Protein AF-A0A7S4JLZ1-F1 (afdb_monomer_lite)

Sequence (230 aa):
RKMTRAIVLIRNPADAIPSFYNFIYEAHHNLEGHSVHAPERAWLKWRDRDGATDTFLQKGGFKRILANWVEFVKYWAENYPREGTDRLTLAFEDIVDDDEGASTAADLAEFLKKAKGVNMVPDGTIDCTWHRIVKGKNSKDSLRKGKRERFYTREQLDMMLEALDNLMKDYEGEKTLVHILERYRGEIAKRAAEDEVKNVDNTEVDDNANVSNRQFGITDKISQWVASIF

Organism: NCBI:txid265563

InterPro domains:
  IPR027417 P-loop containing nucleoside triphosphate hydrolase [G3DSA:3.40.50.300] (2-185)
  IPR027417 P-loop containing nucleoside triphosphate hydrolase [SSF52540] (5-171)

Radius of gyration: 22.15 Å; chains: 1; bounding box: 61×39×60 Å

Structure (mmCIF, N/CA/C/O backbone):
data_AF-A0A7S4JLZ1-F1
#
_entry.id   AF-A0A7S4JLZ1-F1
#
loop_
_atom_site.group_PDB
_atom_site.id
_atom_site.type_symbol
_atom_site.label_atom_id
_atom_site.label_alt_id
_atom_site.label_comp_id
_atom_site.label_asym_id
_atom_site.label_entity_id
_atom_site.label_seq_id
_atom_site.pdbx_PDB_ins_code
_atom_site.Cartn_x
_atom_site.Cartn_y
_atom_site.Cartn_z
_atom_site.occupancy
_atom_site.B_iso_or_equiv
_atom_site.auth_seq_id
_atom_site.auth_comp_id
_atom_site.auth_asym_id
_atom_site.auth_atom_id
_atom_site.pdbx_PDB_model_num
ATOM 1 N N . ARG A 1 1 ? -23.077 14.356 5.136 1.00 60.97 1 ARG A N 1
ATOM 2 C CA . ARG A 1 1 ? -22.886 13.716 6.464 1.00 60.97 1 ARG A CA 1
ATOM 3 C C . ARG A 1 1 ? -21.402 13.390 6.584 1.00 60.97 1 ARG A C 1
ATOM 5 O O . ARG A 1 1 ? -20.924 12.658 5.731 1.00 60.97 1 ARG A O 1
ATOM 12 N N . LYS A 1 2 ? -20.660 13.992 7.524 1.00 69.50 2 LYS A N 1
ATOM 13 C CA . LYS A 1 2 ? -19.225 13.697 7.703 1.00 69.50 2 LYS A CA 1
ATOM 14 C C . LYS A 1 2 ? -19.094 12.268 8.250 1.00 69.50 2 LYS A C 1
ATOM 16 O O . LYS A 1 2 ? -19.877 11.900 9.128 1.00 69.50 2 LYS A O 1
ATOM 21 N N . MET A 1 3 ? -18.202 11.451 7.690 1.00 81.00 3 MET A N 1
ATOM 22 C CA . MET A 1 3 ? -17.957 10.103 8.214 1.00 81.00 3 MET A CA 1
ATOM 23 C C . MET A 1 3 ? -17.317 10.237 9.598 1.00 81.00 3 MET A C 1
ATOM 25 O O . MET A 1 3 ? -16.374 11.001 9.768 1.00 81.00 3 MET A O 1
ATOM 29 N N . THR A 1 4 ? -17.864 9.546 10.596 1.00 87.31 4 THR A N 1
ATOM 30 C CA . THR A 1 4 ? -17.362 9.599 11.981 1.00 87.31 4 THR A CA 1
ATOM 31 C C . THR A 1 4 ? -16.336 8.511 12.270 1.00 87.31 4 THR A C 1
ATOM 33 O O . THR A 1 4 ? -15.646 8.571 13.284 1.00 87.31 4 THR A O 1
ATOM 36 N N . ARG A 1 5 ? -16.273 7.498 11.399 1.00 91.25 5 ARG A N 1
ATOM 37 C CA . ARG A 1 5 ? -15.432 6.316 11.544 1.00 91.25 5 ARG A CA 1
ATOM 38 C C . ARG A 1 5 ? -14.908 5.894 10.181 1.00 91.25 5 ARG A C 1
ATOM 40 O O . ARG A 1 5 ? -15.671 5.925 9.214 1.00 91.25 5 ARG A O 1
ATOM 47 N N . ALA A 1 6 ? -13.647 5.493 10.117 1.00 93.81 6 ALA A N 1
ATOM 48 C CA . ALA A 1 6 ? -13.019 5.031 8.887 1.00 93.81 6 ALA A CA 1
ATOM 49 C C . ALA A 1 6 ? -12.005 3.923 9.179 1.00 93.81 6 ALA A C 1
ATOM 51 O O . ALA A 1 6 ? -11.332 3.946 10.207 1.00 93.81 6 ALA A O 1
ATOM 52 N N . ILE A 1 7 ? -11.892 2.976 8.251 1.00 96.00 7 ILE A N 1
ATOM 53 C CA . ILE A 1 7 ? -10.782 2.025 8.198 1.00 96.00 7 ILE A CA 1
ATOM 54 C C . ILE A 1 7 ? -9.958 2.413 6.981 1.00 96.00 7 ILE A C 1
ATOM 56 O O . ILE A 1 7 ? -10.497 2.505 5.877 1.00 96.00 7 ILE A O 1
ATOM 60 N N . VAL A 1 8 ? -8.674 2.664 7.191 1.00 97.00 8 VAL A N 1
ATOM 61 C CA . VAL A 1 8 ? -7.734 3.052 6.146 1.00 97.00 8 VAL A CA 1
ATOM 62 C C . VAL A 1 8 ? -6.699 1.953 6.031 1.00 97.00 8 VAL A C 1
ATOM 64 O O . VAL A 1 8 ? -5.886 1.753 6.929 1.00 97.00 8 VAL A O 1
ATOM 67 N N . LEU A 1 9 ? -6.758 1.228 4.921 1.00 97.69 9 LEU A N 1
ATOM 68 C CA . LEU A 1 9 ? -5.798 0.186 4.606 1.00 97.69 9 LEU A CA 1
ATOM 69 C C . LEU A 1 9 ? -4.745 0.752 3.658 1.00 97.69 9 LEU A C 1
ATOM 71 O O . LEU A 1 9 ? -5.082 1.202 2.561 1.00 97.69 9 LEU A O 1
ATOM 75 N N . ILE A 1 10 ? -3.486 0.737 4.079 1.00 98.12 10 ILE A N 1
ATOM 76 C CA . ILE A 1 10 ? -2.362 1.246 3.292 1.00 98.12 10 ILE A CA 1
ATOM 77 C C . ILE A 1 10 ? -1.499 0.060 2.904 1.00 98.12 10 ILE A C 1
ATOM 79 O O . ILE A 1 10 ? -1.167 -0.760 3.747 1.00 98.12 10 ILE A O 1
ATOM 83 N N . ARG A 1 11 ? -1.113 -0.025 1.637 1.00 98.06 11 ARG A N 1
ATOM 84 C CA . ARG A 1 11 ? -0.224 -1.069 1.119 1.00 98.06 11 ARG A CA 1
ATOM 85 C C . ARG A 1 11 ? 1.100 -0.457 0.681 1.00 98.06 11 ARG A C 1
ATOM 87 O O . ARG A 1 11 ? 1.077 0.679 0.190 1.00 98.06 11 ARG A O 1
ATOM 94 N N . ASN A 1 12 ? 2.199 -1.207 0.787 1.00 98.50 12 ASN A N 1
ATOM 95 C CA . ASN A 1 12 ? 3.514 -0.773 0.312 1.00 98.50 12 ASN A CA 1
ATOM 96 C C . ASN A 1 12 ? 3.417 -0.254 -1.144 1.00 98.50 12 ASN A C 1
ATOM 98 O O . ASN A 1 12 ? 2.917 -0.985 -2.011 1.00 98.50 12 ASN A O 1
ATOM 102 N N . PRO A 1 13 ? 3.860 0.984 -1.457 1.00 98.25 13 PRO A N 1
ATOM 103 C CA . PRO A 1 13 ? 3.737 1.539 -2.806 1.00 98.25 13 PRO A CA 1
ATOM 104 C C . PRO A 1 13 ? 4.469 0.698 -3.860 1.00 98.25 13 PRO A C 1
ATOM 106 O O . PRO A 1 13 ? 3.976 0.575 -4.985 1.00 98.25 13 PRO A O 1
ATOM 109 N N . ALA A 1 14 ? 5.572 0.035 -3.495 1.00 97.69 14 ALA A N 1
ATOM 110 C CA . ALA A 1 14 ? 6.311 -0.836 -4.402 1.00 97.69 14 ALA A CA 1
ATOM 111 C C . ALA A 1 14 ? 5.481 -2.037 -4.883 1.00 97.69 14 ALA A C 1
ATOM 113 O O . ALA A 1 14 ? 5.694 -2.505 -6.004 1.00 97.69 14 ALA A O 1
ATOM 114 N N . ASP A 1 15 ? 4.488 -2.477 -4.104 1.00 96.50 15 ASP A N 1
ATOM 115 C CA . ASP A 1 15 ? 3.608 -3.605 -4.435 1.00 96.50 15 ASP A CA 1
ATOM 116 C C . ASP A 1 15 ? 2.203 -3.155 -4.874 1.00 96.50 15 ASP A C 1
ATOM 118 O O . ASP A 1 15 ? 1.554 -3.797 -5.711 1.00 96.50 15 ASP A O 1
ATOM 122 N N . ALA A 1 16 ? 1.725 -2.019 -4.361 1.00 96.69 16 ALA A N 1
ATOM 123 C CA . ALA A 1 16 ? 0.430 -1.445 -4.708 1.00 96.69 16 ALA A CA 1
ATOM 124 C C . ALA A 1 16 ? 0.383 -0.957 -6.165 1.00 96.69 16 ALA A C 1
ATOM 126 O O . ALA A 1 16 ? -0.560 -1.282 -6.891 1.00 96.69 16 ALA A O 1
ATOM 127 N N . ILE A 1 17 ? 1.410 -0.230 -6.617 1.00 95.75 17 ILE A N 1
ATOM 128 C CA . ILE A 1 17 ? 1.489 0.336 -7.974 1.00 95.75 17 ILE A CA 1
ATOM 129 C C . ILE A 1 17 ? 1.406 -0.755 -9.061 1.00 95.75 17 ILE A C 1
ATOM 131 O O . ILE A 1 17 ? 0.565 -0.642 -9.959 1.00 95.75 17 ILE A O 1
ATOM 135 N N . PRO A 1 18 ? 2.192 -1.847 -9.016 1.00 95.19 18 PRO A N 1
ATOM 136 C CA . PRO A 1 18 ? 2.113 -2.895 -10.022 1.00 95.19 18 PRO A CA 1
ATOM 137 C C . PRO A 1 18 ? 0.821 -3.696 -9.918 1.00 95.19 18 PRO A C 1
ATOM 139 O O . PRO A 1 18 ? 0.311 -4.160 -10.939 1.00 95.19 18 PRO A O 1
ATOM 142 N N . SER A 1 19 ? 0.263 -3.860 -8.714 1.00 93.44 19 SER A N 1
ATOM 143 C CA . SER A 1 19 ? -1.051 -4.485 -8.551 1.00 93.44 19 SER A CA 1
ATOM 144 C C . SER A 1 19 ? -2.145 -3.665 -9.239 1.00 93.44 19 SER A C 1
ATOM 146 O O . SER A 1 19 ? -2.969 -4.232 -9.963 1.00 93.44 19 SER A O 1
ATOM 148 N N . PHE A 1 20 ? -2.105 -2.338 -9.085 1.00 93.50 20 PHE A N 1
ATOM 149 C CA . PHE A 1 20 ? -2.996 -1.408 -9.772 1.00 93.50 20 PHE A CA 1
ATOM 150 C C . PHE A 1 20 ? -2.814 -1.461 -11.292 1.00 93.50 20 PHE A C 1
ATOM 152 O O . PHE A 1 20 ? -3.796 -1.537 -12.030 1.00 93.50 20 PHE A O 1
ATOM 159 N N . TYR A 1 21 ? -1.570 -1.516 -11.775 1.00 93.50 21 TYR A N 1
ATOM 160 C CA . TYR A 1 21 ? -1.319 -1.682 -13.204 1.00 93.50 21 TYR A CA 1
ATOM 161 C C . TYR A 1 21 ? -1.873 -3.004 -13.748 1.00 93.50 21 TYR A C 1
ATOM 163 O O . TYR A 1 21 ? -2.502 -3.008 -14.804 1.00 93.50 21 TYR A O 1
ATOM 171 N N . ASN A 1 22 ? -1.694 -4.118 -13.030 1.00 93.62 22 ASN A N 1
ATOM 172 C CA . ASN A 1 22 ? -2.268 -5.402 -13.438 1.00 93.62 22 ASN A CA 1
ATOM 173 C C . ASN A 1 22 ? -3.801 -5.319 -13.531 1.00 93.62 22 ASN A C 1
ATOM 175 O O . ASN A 1 22 ? -4.362 -5.815 -14.499 1.00 93.62 22 ASN A O 1
ATOM 179 N N . PHE A 1 23 ? -4.466 -4.641 -12.588 1.00 91.88 23 PHE A N 1
ATOM 180 C CA . PHE A 1 23 ? -5.915 -4.415 -12.646 1.00 91.88 23 PHE A CA 1
ATOM 181 C C . PHE A 1 23 ? -6.333 -3.627 -13.900 1.00 91.88 23 PHE A C 1
ATOM 183 O O . PHE A 1 23 ? -7.245 -4.041 -14.615 1.00 91.88 23 PHE A O 1
ATOM 190 N N . ILE A 1 24 ? -5.638 -2.527 -14.217 1.00 91.81 24 ILE A N 1
ATOM 191 C CA . ILE A 1 24 ? -5.902 -1.754 -15.444 1.00 91.81 24 ILE A CA 1
ATOM 192 C C . ILE A 1 24 ? -5.676 -2.617 -16.687 1.00 91.81 24 ILE A C 1
ATOM 194 O O . ILE A 1 24 ? -6.460 -2.567 -17.635 1.00 91.81 24 ILE A O 1
ATOM 198 N N . TYR A 1 25 ? -4.594 -3.394 -16.696 1.00 91.81 25 TYR A N 1
ATOM 199 C CA . TYR A 1 25 ? -4.253 -4.269 -17.806 1.00 91.81 25 TYR A CA 1
ATOM 200 C C . TYR A 1 25 ? -5.344 -5.320 -18.042 1.00 91.81 25 TYR A C 1
ATOM 202 O O . TYR A 1 25 ? -5.770 -5.491 -19.182 1.00 91.81 25 TYR A O 1
ATOM 210 N N . GLU A 1 26 ? -5.822 -5.977 -16.981 1.00 92.25 26 GLU A N 1
ATOM 211 C CA . GLU A 1 26 ? -6.912 -6.957 -17.032 1.00 92.25 26 GLU A CA 1
ATOM 212 C C . GLU A 1 26 ? -8.189 -6.325 -17.605 1.00 92.25 26 GLU A C 1
ATOM 214 O O . GLU A 1 26 ? -8.732 -6.827 -18.590 1.00 92.25 26 GLU A O 1
ATOM 219 N N . ALA A 1 27 ? -8.601 -5.169 -17.073 1.00 90.75 27 ALA A N 1
ATOM 220 C CA . ALA A 1 27 ? -9.785 -4.449 -17.536 1.00 90.75 27 ALA A CA 1
ATOM 221 C C . ALA A 1 27 ? -9.698 -4.060 -19.022 1.00 90.75 27 ALA A C 1
ATOM 223 O O . ALA A 1 27 ? -10.658 -4.229 -19.768 1.00 90.75 27 ALA A O 1
ATOM 224 N N . HIS A 1 28 ? -8.538 -3.584 -19.479 1.00 89.62 28 HIS A N 1
ATOM 225 C CA . HIS A 1 28 ? -8.343 -3.168 -20.870 1.00 89.62 28 HIS A CA 1
ATOM 226 C C . HIS A 1 28 ? -8.401 -4.328 -21.871 1.00 89.62 28 HIS A C 1
ATOM 228 O O . HIS A 1 28 ? -8.785 -4.142 -23.023 1.00 89.62 28 HIS A O 1
ATOM 234 N N . HIS A 1 29 ? -7.988 -5.521 -21.449 1.00 92.81 29 HIS A N 1
ATOM 235 C CA . HIS A 1 29 ? -7.938 -6.700 -22.311 1.00 92.81 29 HIS A CA 1
ATOM 236 C C . HIS A 1 29 ? -9.149 -7.622 -22.109 1.00 92.81 29 HIS A C 1
ATOM 238 O O . HIS A 1 29 ? -9.133 -8.744 -22.609 1.00 92.81 29 HIS A O 1
ATOM 244 N N . ASN A 1 30 ? -10.191 -7.159 -21.401 1.00 94.81 30 ASN A N 1
ATOM 245 C CA . ASN A 1 30 ? -11.378 -7.944 -21.045 1.00 94.81 30 ASN A CA 1
ATOM 246 C C . ASN A 1 30 ? -11.022 -9.286 -20.379 1.00 94.81 30 ASN A C 1
ATOM 248 O O . ASN A 1 30 ? -11.629 -10.318 -20.665 1.00 94.81 30 ASN A O 1
ATOM 252 N N . LEU A 1 31 ? -10.001 -9.279 -19.519 1.00 91.88 31 LEU A N 1
ATOM 253 C CA . LEU A 1 31 ? -9.591 -10.447 -18.747 1.00 91.88 31 LEU A CA 1
ATOM 254 C C . LEU A 1 31 ? -10.366 -10.502 -17.431 1.00 91.88 31 LEU A C 1
ATOM 256 O O . LEU A 1 31 ? -10.771 -9.477 -16.881 1.00 91.88 31 LEU A O 1
ATOM 260 N N . GLU A 1 32 ? -10.538 -11.711 -16.903 1.00 91.56 32 GLU A N 1
ATOM 261 C CA . GLU A 1 32 ? -11.106 -11.905 -15.571 1.00 91.56 32 GLU A CA 1
ATOM 262 C C . GLU A 1 32 ? -10.238 -11.192 -14.517 1.00 91.56 32 GLU A C 1
ATOM 264 O O . GLU A 1 32 ? -9.005 -11.174 -14.606 1.00 91.56 32 GLU A O 1
ATOM 269 N N . GLY A 1 33 ? -10.874 -10.580 -13.518 1.00 86.75 33 GLY A N 1
ATOM 270 C CA . GLY A 1 33 ? -10.154 -9.888 -12.452 1.00 86.75 33 GLY A CA 1
ATOM 271 C C . GLY A 1 33 ? -9.243 -10.847 -11.685 1.00 86.75 33 GLY A C 1
ATOM 272 O O . GLY A 1 33 ? -9.654 -11.950 -11.333 1.00 86.75 33 GLY A O 1
ATOM 273 N N . HIS A 1 34 ? -8.008 -10.421 -11.410 1.00 86.62 34 HIS A N 1
ATOM 274 C CA . HIS A 1 34 ? -6.999 -11.236 -10.724 1.00 86.62 34 HIS A CA 1
ATOM 275 C C . HIS A 1 34 ? -6.595 -12.527 -11.463 1.00 86.62 34 HIS A C 1
ATOM 277 O O . HIS A 1 34 ? -6.123 -13.472 -10.829 1.00 86.62 34 HIS A O 1
ATOM 283 N N . SER A 1 35 ? -6.726 -12.571 -12.791 1.00 87.69 35 SER A N 1
ATOM 284 C CA . SER A 1 35 ? -6.412 -13.752 -13.606 1.00 87.69 35 SER A CA 1
ATOM 285 C C . SER A 1 35 ? -5.034 -13.731 -14.263 1.00 87.69 35 SER A C 1
ATOM 287 O O . SER A 1 35 ? -4.451 -14.797 -14.495 1.00 87.69 35 SER A O 1
ATOM 289 N N . VAL A 1 36 ? -4.464 -12.552 -14.547 1.00 90.31 36 VAL A N 1
ATOM 290 C CA . VAL A 1 36 ? -3.209 -12.429 -15.305 1.00 90.31 36 VAL A CA 1
ATOM 291 C C . VAL A 1 36 ? -2.351 -11.272 -14.795 1.00 90.31 36 VAL A C 1
ATOM 293 O O . VAL A 1 36 ? -2.795 -10.139 -14.631 1.00 90.31 36 VAL A O 1
ATOM 296 N N . HIS A 1 37 ? -1.063 -11.543 -14.599 1.00 92.44 37 HIS A N 1
ATOM 297 C CA . HIS A 1 37 ? -0.062 -10.497 -14.464 1.00 92.44 37 HIS A CA 1
ATOM 298 C C . HIS A 1 37 ? 0.239 -9.912 -15.842 1.00 92.44 37 HIS A C 1
ATOM 300 O O . HIS A 1 37 ? 0.562 -10.648 -16.775 1.00 92.44 37 HIS A O 1
ATOM 306 N N . ALA A 1 38 ? 0.195 -8.585 -15.960 1.00 92.31 38 ALA A N 1
ATOM 307 C CA . ALA A 1 38 ? 0.561 -7.907 -17.194 1.00 92.31 38 ALA A CA 1
ATOM 308 C C . ALA A 1 38 ? 1.961 -8.359 -17.665 1.00 92.31 38 ALA A C 1
ATOM 310 O O . ALA A 1 38 ? 2.855 -8.537 -16.828 1.00 92.31 38 ALA A O 1
ATOM 311 N N . PRO A 1 39 ? 2.194 -8.545 -18.974 1.00 94.75 39 PRO A N 1
ATOM 312 C CA . PRO A 1 39 ? 3.519 -8.871 -19.478 1.00 94.75 39 PRO A CA 1
ATOM 313 C C . PRO A 1 39 ? 4.549 -7.817 -19.064 1.00 94.75 39 PRO A C 1
ATOM 315 O O . PRO A 1 39 ? 4.259 -6.620 -19.067 1.00 94.75 39 PRO A O 1
ATOM 318 N N . GLU A 1 40 ? 5.774 -8.250 -18.779 1.00 93.88 40 GLU A N 1
ATOM 319 C CA . GLU A 1 40 ? 6.874 -7.378 -18.343 1.00 93.88 40 GLU A CA 1
ATOM 320 C C . GLU A 1 40 ? 7.104 -6.199 -19.298 1.00 93.88 40 GLU A C 1
ATOM 322 O O . GLU A 1 40 ? 7.160 -5.049 -18.875 1.00 93.88 40 GLU A O 1
ATOM 327 N N . ARG A 1 41 ? 7.100 -6.449 -20.612 1.00 92.94 41 ARG A N 1
ATOM 328 C CA . ARG A 1 41 ? 7.210 -5.390 -21.626 1.00 92.94 41 ARG A CA 1
ATOM 329 C C . ARG A 1 41 ? 6.098 -4.339 -21.523 1.00 92.94 41 ARG A C 1
ATOM 331 O O . ARG A 1 41 ? 6.344 -3.162 -21.779 1.00 92.94 41 ARG A O 1
ATOM 338 N N . ALA A 1 42 ? 4.875 -4.754 -21.193 1.00 93.06 42 ALA A N 1
ATOM 339 C CA . ALA A 1 42 ? 3.750 -3.839 -21.026 1.00 93.06 42 ALA A CA 1
ATOM 340 C C . ALA A 1 42 ? 3.926 -2.996 -19.754 1.00 93.06 42 ALA A C 1
ATOM 342 O O . ALA A 1 42 ? 3.749 -1.779 -19.810 1.00 93.06 42 ALA A O 1
ATOM 343 N N . TRP A 1 43 ? 4.364 -3.633 -18.661 1.00 93.69 43 TRP A N 1
ATOM 344 C CA . TRP A 1 43 ? 4.735 -2.965 -17.413 1.00 93.69 43 TRP A CA 1
ATOM 345 C C . TRP A 1 43 ? 5.807 -1.900 -17.631 1.00 93.69 43 TRP A C 1
ATOM 347 O O . TRP A 1 43 ? 5.541 -0.741 -17.338 1.00 93.69 43 TRP A O 1
ATOM 357 N N . LEU A 1 44 ? 6.958 -2.250 -18.213 1.00 93.00 44 LEU A N 1
ATOM 358 C CA . LEU A 1 44 ? 8.057 -1.305 -18.458 1.00 93.00 44 LEU A CA 1
ATOM 359 C C . LEU A 1 44 ? 7.585 -0.118 -19.311 1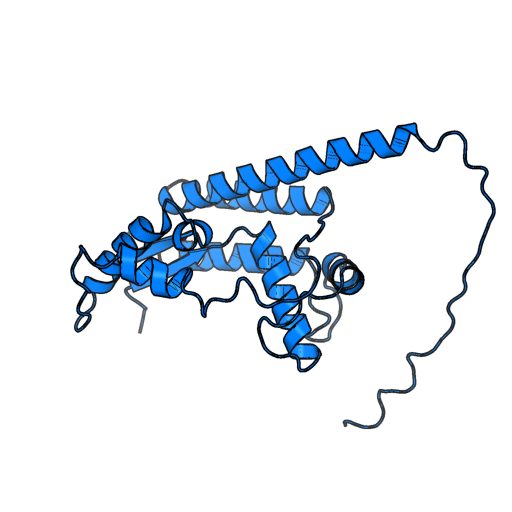.00 93.00 44 LEU A C 1
ATOM 361 O O . LEU A 1 44 ? 7.757 1.038 -18.932 1.00 93.00 44 LEU A O 1
ATOM 365 N N . LYS A 1 45 ? 6.858 -0.394 -20.407 1.00 92.00 45 LYS A N 1
ATOM 366 C CA . LYS A 1 45 ? 6.297 0.649 -21.283 1.00 92.00 45 LYS A CA 1
ATOM 367 C C . LYS A 1 45 ? 5.295 1.563 -20.575 1.00 92.00 45 LYS A C 1
ATOM 369 O O . LYS A 1 45 ? 5.069 2.670 -21.054 1.00 92.00 45 LYS A O 1
ATOM 374 N N . TRP A 1 46 ? 4.599 1.100 -19.542 1.00 91.44 46 TRP A N 1
ATOM 375 C CA . TRP A 1 46 ? 3.664 1.922 -18.774 1.00 91.44 46 TRP A CA 1
ATOM 376 C C . TRP A 1 46 ? 4.378 2.686 -17.657 1.00 91.44 46 TRP A C 1
ATOM 378 O O . TRP A 1 46 ? 4.172 3.886 -17.519 1.00 91.44 46 TRP A O 1
ATOM 388 N N . ARG A 1 47 ? 5.249 2.000 -16.914 1.00 93.31 47 ARG A N 1
ATOM 389 C CA . ARG A 1 47 ? 6.046 2.515 -15.797 1.00 93.31 47 ARG A CA 1
ATOM 390 C C . ARG A 1 47 ? 6.879 3.723 -16.222 1.00 93.31 47 ARG A C 1
ATOM 392 O O . ARG A 1 47 ? 6.817 4.750 -15.553 1.00 93.31 47 ARG A O 1
ATOM 399 N N . ASP A 1 48 ? 7.554 3.618 -17.367 1.00 92.12 48 ASP A N 1
ATOM 400 C CA . ASP A 1 48 ? 8.537 4.600 -17.851 1.00 92.12 48 ASP A CA 1
ATOM 401 C C . ASP A 1 48 ? 7.924 5.777 -18.628 1.00 92.12 48 ASP A C 1
ATOM 403 O O . ASP A 1 48 ? 8.633 6.534 -19.282 1.00 92.12 48 ASP A O 1
ATOM 407 N N . ARG A 1 49 ? 6.597 5.953 -18.598 1.00 86.88 49 ARG A N 1
ATOM 408 C CA . ARG A 1 49 ? 5.958 7.125 -19.215 1.00 86.88 49 ARG A CA 1
ATOM 409 C C . ARG A 1 49 ? 5.980 8.320 -18.275 1.00 86.88 49 ARG A C 1
ATOM 411 O O . ARG A 1 49 ? 5.519 8.223 -17.141 1.00 86.88 49 ARG A O 1
ATOM 418 N N . ASP A 1 50 ? 6.312 9.487 -18.817 1.00 71.31 50 ASP A N 1
ATOM 419 C CA . ASP A 1 50 ? 6.267 10.773 -18.106 1.00 71.31 50 ASP A CA 1
ATOM 420 C C . ASP A 1 50 ? 4.855 11.403 -18.010 1.00 71.31 50 ASP A C 1
ATOM 422 O O . ASP A 1 50 ? 4.699 12.595 -17.772 1.00 71.31 50 ASP A O 1
ATOM 426 N N . GLY A 1 51 ? 3.785 10.614 -18.172 1.00 60.25 51 GLY A N 1
ATOM 427 C CA . GLY A 1 51 ? 2.414 11.018 -17.810 1.00 60.25 51 GLY A CA 1
ATOM 428 C C . GLY A 1 51 ? 1.712 12.067 -18.695 1.00 60.25 51 GLY A C 1
ATOM 429 O O . GLY A 1 51 ? 0.547 12.362 -18.439 1.00 60.25 51 GLY A O 1
ATOM 430 N N . ALA A 1 52 ? 2.344 12.589 -19.751 1.00 55.16 52 ALA A N 1
ATOM 431 C CA . ALA A 1 52 ? 1.852 13.739 -20.530 1.00 55.16 52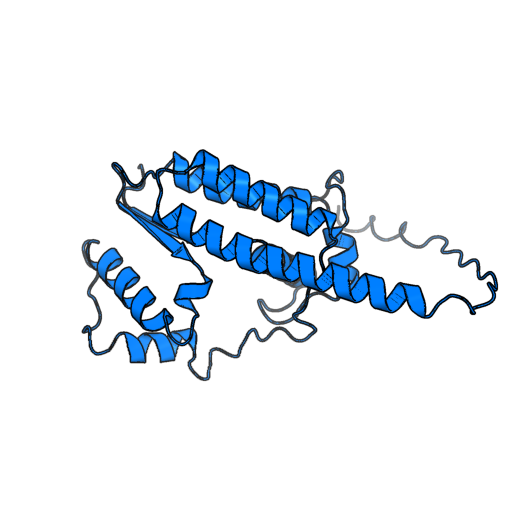 ALA A CA 1
ATOM 432 C C . ALA A 1 52 ? 0.829 13.444 -21.658 1.00 55.16 52 ALA A C 1
ATOM 434 O O . ALA A 1 52 ? 0.579 14.309 -22.492 1.00 55.16 52 ALA A O 1
ATOM 435 N N . THR A 1 53 ? 0.240 12.245 -21.743 1.00 55.56 53 THR A N 1
ATOM 436 C CA . THR A 1 53 ? -0.613 11.868 -22.900 1.00 55.56 53 THR A CA 1
ATOM 437 C C . THR A 1 53 ? -2.098 11.766 -22.554 1.00 55.56 53 THR A C 1
ATOM 439 O O . THR A 1 53 ? -2.459 11.298 -21.478 1.00 55.56 53 THR A O 1
ATOM 442 N N . ASP A 1 54 ? -2.968 12.215 -23.466 1.00 49.62 54 ASP A N 1
ATOM 443 C CA . ASP A 1 54 ? -4.317 12.703 -23.137 1.00 49.62 54 ASP A CA 1
ATOM 444 C C . ASP A 1 54 ? -5.446 11.646 -23.087 1.00 49.62 54 ASP A C 1
ATOM 446 O O . ASP A 1 54 ? -6.596 11.970 -22.798 1.00 49.62 54 ASP A O 1
ATOM 450 N N . THR A 1 55 ? -5.158 10.355 -23.276 1.00 56.00 55 THR A N 1
ATOM 451 C CA . THR A 1 55 ? -6.194 9.304 -23.161 1.00 56.00 55 THR A CA 1
ATOM 452 C C . THR A 1 55 ? -6.142 8.591 -21.808 1.00 56.00 55 THR A C 1
ATOM 454 O O . THR A 1 55 ? -5.076 8.361 -21.252 1.00 56.00 55 THR A O 1
ATOM 457 N N . PHE A 1 56 ? -7.296 8.225 -21.244 1.00 54.62 56 PHE A N 1
ATOM 458 C CA . PHE A 1 56 ? -7.454 7.708 -19.869 1.00 54.62 56 PHE A CA 1
ATOM 459 C C . PHE A 1 56 ? -6.542 6.510 -19.517 1.00 54.62 56 PHE A C 1
ATOM 461 O O . PHE A 1 56 ? -6.025 6.437 -18.405 1.00 54.62 56 PHE A O 1
ATOM 468 N N . LEU A 1 57 ? -6.261 5.627 -20.484 1.00 51.78 57 LEU A N 1
ATOM 469 C CA . LEU A 1 57 ? -5.324 4.495 -20.355 1.00 51.78 57 LEU A CA 1
ATOM 470 C C . LEU A 1 57 ? -3.852 4.876 -20.595 1.00 51.78 57 LEU A C 1
ATOM 472 O O . LEU A 1 57 ? -2.944 4.135 -20.221 1.00 51.78 57 LEU A O 1
ATOM 476 N N . GLN A 1 58 ? -3.603 6.028 -21.219 1.00 54.22 58 GLN A N 1
ATOM 477 C CA . GLN A 1 58 ? -2.273 6.586 -21.463 1.00 54.22 58 GLN A CA 1
ATOM 478 C C . GLN A 1 58 ? -1.867 7.664 -20.444 1.00 54.22 58 GLN A C 1
ATOM 480 O O . GLN A 1 58 ? -0.679 7.946 -20.323 1.00 54.22 58 GLN A O 1
ATOM 485 N N . LYS A 1 59 ? -2.798 8.175 -19.625 1.00 60.12 59 LYS A N 1
ATOM 486 C CA . LYS A 1 59 ? -2.521 9.070 -18.485 1.00 60.12 59 LYS A CA 1
ATOM 487 C C . LYS A 1 59 ? -1.809 8.359 -17.323 1.00 60.12 59 LYS A C 1
ATOM 489 O O . LYS A 1 59 ? -1.748 8.892 -16.223 1.00 60.12 59 LYS A O 1
ATOM 494 N N . GLY A 1 60 ? -1.319 7.138 -17.508 1.00 66.88 60 GLY A N 1
ATOM 495 C CA . GLY A 1 60 ? -0.633 6.366 -16.479 1.00 66.88 60 GLY A CA 1
ATOM 496 C C . GLY A 1 60 ? 0.877 6.369 -16.682 1.00 66.88 60 GLY A C 1
ATOM 497 O O . GLY A 1 60 ? 1.355 6.229 -17.804 1.00 66.88 60 GLY A O 1
ATOM 498 N N . GLY A 1 61 ? 1.589 6.514 -15.574 1.00 85.25 61 GLY A N 1
ATOM 499 C CA . GLY A 1 61 ? 3.036 6.427 -15.455 1.00 85.25 61 GLY A CA 1
ATOM 500 C C . GLY A 1 61 ? 3.381 6.300 -13.980 1.00 85.25 61 GLY A C 1
ATOM 501 O O . GLY A 1 61 ? 2.578 6.702 -13.128 1.00 85.25 61 GLY A O 1
ATOM 502 N N . PHE A 1 62 ? 4.545 5.735 -13.674 1.00 92.69 62 PHE A N 1
ATOM 503 C CA . PHE A 1 62 ? 4.968 5.496 -12.296 1.00 92.69 62 PHE A CA 1
ATOM 504 C C . PHE A 1 62 ? 4.823 6.754 -11.421 1.00 92.69 62 PHE A C 1
ATOM 506 O O . PHE A 1 62 ? 4.125 6.715 -10.409 1.00 92.69 62 PHE A O 1
ATOM 513 N N . LYS A 1 63 ? 5.375 7.886 -11.882 1.00 93.12 63 LYS A N 1
ATOM 514 C CA . LYS A 1 63 ? 5.378 9.175 -11.166 1.00 93.12 63 LYS A CA 1
ATOM 515 C C . LYS A 1 63 ? 3.974 9.624 -10.755 1.00 93.12 63 LYS A C 1
ATOM 517 O O . LYS A 1 63 ? 3.739 9.976 -9.605 1.00 93.12 63 LYS A O 1
ATOM 522 N N . ARG A 1 64 ? 3.010 9.557 -11.681 1.00 91.12 64 ARG A N 1
ATOM 523 C CA . ARG A 1 64 ? 1.623 9.960 -11.406 1.00 91.12 64 ARG A CA 1
ATOM 524 C C . ARG A 1 64 ? 0.950 9.031 -10.399 1.00 91.12 64 ARG A C 1
ATOM 526 O O . ARG A 1 64 ? 0.212 9.502 -9.542 1.00 91.12 64 ARG A O 1
ATOM 533 N N . ILE A 1 65 ? 1.156 7.718 -10.513 1.00 93.25 65 ILE A N 1
ATOM 534 C CA . ILE A 1 65 ? 0.515 6.774 -9.588 1.00 93.25 65 ILE A CA 1
ATOM 535 C C . ILE A 1 65 ? 1.145 6.857 -8.199 1.00 93.25 65 ILE A C 1
ATOM 537 O O . ILE A 1 65 ? 0.408 6.792 -7.221 1.00 93.25 65 ILE A O 1
ATOM 541 N N . LEU A 1 66 ? 2.457 7.085 -8.104 1.00 95.62 66 LEU A N 1
ATOM 542 C CA . LEU A 1 66 ? 3.103 7.389 -6.831 1.00 95.62 66 LEU A CA 1
ATOM 543 C C . LEU A 1 66 ? 2.520 8.666 -6.210 1.00 95.62 66 LEU A C 1
ATOM 545 O O . LEU A 1 66 ? 2.120 8.636 -5.052 1.00 95.62 66 LEU A O 1
ATOM 549 N N . ALA A 1 67 ? 2.373 9.747 -6.985 1.00 95.25 67 ALA A N 1
ATOM 550 C CA . ALA A 1 67 ? 1.739 10.975 -6.502 1.00 95.25 67 ALA A CA 1
ATOM 551 C C . ALA A 1 67 ? 0.303 10.727 -6.007 1.00 95.25 67 ALA A C 1
ATOM 553 O O . ALA A 1 67 ? -0.053 11.153 -4.917 1.00 95.25 67 ALA A O 1
ATOM 554 N N . ASN A 1 68 ? -0.506 9.959 -6.745 1.00 94.56 68 ASN A N 1
ATOM 555 C CA . ASN A 1 68 ? -1.856 9.594 -6.300 1.00 94.56 68 ASN A CA 1
ATOM 556 C C . ASN A 1 68 ? -1.851 8.759 -5.008 1.00 94.56 68 ASN A C 1
ATOM 558 O O . ASN A 1 68 ? -2.757 8.898 -4.190 1.00 94.56 68 ASN A O 1
ATOM 562 N N . TRP A 1 69 ? -0.869 7.870 -4.836 1.00 97.62 69 TRP A N 1
ATOM 563 C CA . TRP A 1 69 ? -0.711 7.089 -3.609 1.00 97.62 69 TRP A CA 1
ATOM 564 C C . TRP A 1 69 ? -0.370 8.001 -2.423 1.00 97.62 69 TRP A C 1
ATOM 566 O O . TRP A 1 69 ? -0.982 7.870 -1.366 1.00 97.62 69 TRP A O 1
ATOM 576 N N . VAL A 1 70 ? 0.521 8.980 -2.617 1.00 98.31 70 VAL A N 1
ATOM 577 C CA . VAL A 1 70 ? 0.843 10.001 -1.606 1.00 98.31 70 VAL A CA 1
ATOM 578 C C . VAL A 1 70 ? -0.401 10.812 -1.250 1.00 98.31 70 VAL A C 1
ATOM 580 O O . VAL A 1 70 ? -0.757 10.884 -0.078 1.00 98.31 70 VAL A O 1
ATOM 583 N N . GLU A 1 71 ? -1.110 11.350 -2.244 1.00 97.38 71 GLU A N 1
ATOM 584 C CA . GLU A 1 71 ? -2.342 12.124 -2.035 1.00 97.38 71 GLU A CA 1
ATOM 585 C C . GLU A 1 71 ? -3.423 11.315 -1.312 1.00 97.38 71 GLU A C 1
ATOM 587 O O . GLU A 1 71 ? -4.136 11.848 -0.465 1.00 97.38 71 GLU A O 1
ATOM 592 N N . PHE A 1 72 ? -3.530 10.012 -1.585 1.00 97.50 72 PHE A N 1
ATOM 593 C CA . PHE A 1 72 ? -4.422 9.126 -0.841 1.00 97.50 72 PHE A CA 1
ATOM 594 C C . PHE A 1 72 ? -4.052 9.073 0.647 1.00 97.50 72 PHE A C 1
ATOM 596 O O . PHE A 1 72 ? -4.930 9.251 1.494 1.00 97.50 72 PHE A O 1
ATOM 603 N N . VAL A 1 73 ? -2.773 8.857 0.978 1.00 97.94 73 VAL A N 1
ATOM 604 C CA . VAL A 1 73 ? -2.313 8.824 2.377 1.00 97.94 73 VAL A CA 1
ATOM 605 C C . VAL A 1 73 ? -2.572 10.173 3.053 1.00 97.94 73 VAL A C 1
ATOM 607 O O . VAL A 1 73 ? -3.165 10.201 4.136 1.00 97.94 73 VAL A O 1
ATOM 610 N N . LYS A 1 74 ? -2.221 11.281 2.386 1.00 97.88 74 LYS A N 1
ATOM 611 C CA . LYS A 1 74 ? -2.433 12.645 2.891 1.00 97.88 74 LYS A CA 1
ATOM 612 C C . LYS A 1 74 ? -3.900 12.947 3.151 1.00 97.88 74 LYS A C 1
ATOM 614 O O . LYS A 1 74 ? -4.269 13.353 4.251 1.00 97.88 74 LYS A O 1
ATOM 619 N N . TYR A 1 75 ? -4.763 12.650 2.179 1.00 96.00 75 TYR A N 1
ATOM 620 C CA . TYR A 1 75 ? -6.200 12.867 2.292 1.00 96.00 75 TYR A CA 1
ATOM 621 C C . TYR A 1 75 ? -6.769 12.220 3.556 1.00 96.00 75 TYR A C 1
ATOM 623 O O . TYR A 1 75 ? -7.493 12.872 4.313 1.00 96.00 75 TYR A O 1
ATOM 631 N N . TRP A 1 76 ? -6.436 10.952 3.807 1.00 96.06 76 TRP A N 1
ATOM 632 C CA . TRP A 1 76 ? -6.940 10.236 4.976 1.00 96.06 76 TRP A CA 1
ATOM 633 C C . TRP A 1 76 ? -6.311 10.708 6.288 1.00 96.06 76 TRP A C 1
ATOM 635 O O . TRP A 1 76 ? -7.000 10.682 7.308 1.00 96.06 76 TRP A O 1
ATOM 645 N N . ALA A 1 77 ? -5.048 11.139 6.284 1.00 94.94 77 ALA A N 1
ATOM 646 C CA . ALA A 1 77 ? -4.383 11.775 7.424 1.00 94.94 77 ALA A CA 1
ATOM 647 C C . ALA A 1 77 ? -5.039 13.096 7.828 1.00 94.94 77 ALA A C 1
ATOM 649 O O . ALA A 1 77 ? -5.388 13.281 8.991 1.00 94.94 77 ALA A O 1
ATOM 650 N N . GLU A 1 78 ? -5.292 13.969 6.864 1.00 94.69 78 GLU A N 1
ATOM 651 C CA . GLU A 1 78 ? -5.736 15.338 7.121 1.00 94.69 78 GLU A CA 1
ATOM 652 C C . GLU A 1 78 ? -7.244 15.445 7.356 1.00 94.69 78 GLU A C 1
ATOM 654 O O . GLU A 1 78 ? -7.703 16.220 8.193 1.00 94.69 78 GLU A O 1
ATOM 659 N N . ASN A 1 79 ? -8.045 14.660 6.631 1.00 92.75 79 ASN A N 1
ATOM 660 C CA . ASN A 1 79 ? -9.505 14.758 6.716 1.00 92.75 79 ASN A CA 1
ATOM 661 C C . ASN A 1 79 ? -10.096 13.891 7.835 1.00 92.75 79 ASN A C 1
ATOM 663 O O . ASN A 1 79 ? -11.238 14.125 8.253 1.00 92.75 79 ASN A O 1
ATOM 667 N N . TYR A 1 80 ? -9.322 12.915 8.318 1.00 93.00 80 TYR A N 1
ATOM 668 C CA . TYR A 1 80 ? -9.701 11.985 9.380 1.00 93.00 80 TYR A CA 1
ATOM 669 C C . TYR A 1 80 ? -8.557 11.805 10.394 1.00 93.00 80 TYR A C 1
ATOM 671 O O . TYR A 1 80 ? -8.046 10.693 10.551 1.00 93.00 80 TYR A O 1
ATOM 679 N N . PRO A 1 81 ? -8.137 12.885 11.081 1.00 89.31 81 PRO A N 1
ATOM 680 C CA . PRO A 1 81 ? -7.088 12.804 12.092 1.00 89.31 81 PRO A CA 1
ATOM 681 C C . PRO A 1 81 ? -7.543 11.927 13.262 1.00 89.31 81 PRO A C 1
ATOM 683 O O . PRO A 1 81 ? -8.734 11.894 13.595 1.00 89.31 81 PRO A O 1
ATOM 686 N N . ARG A 1 82 ? -6.613 11.221 13.920 1.00 83.38 82 ARG A N 1
ATOM 687 C CA . ARG A 1 82 ? -6.963 10.388 15.093 1.00 83.38 82 ARG A CA 1
ATOM 688 C C . ARG A 1 82 ? -7.616 11.193 16.211 1.00 83.38 82 ARG A C 1
ATOM 690 O O . ARG A 1 82 ? -8.505 10.695 16.897 1.00 83.38 82 ARG A O 1
ATOM 697 N N . GLU A 1 83 ? -7.199 12.440 16.385 1.00 81.50 83 GLU A N 1
ATOM 698 C CA . GLU A 1 83 ? -7.863 13.359 17.299 1.00 81.50 83 GLU A CA 1
ATOM 699 C C . GLU A 1 83 ? -9.201 13.807 16.701 1.00 81.50 83 GLU A C 1
ATOM 701 O O . GLU A 1 83 ? -9.266 14.524 15.706 1.00 81.50 83 GLU A O 1
ATOM 706 N N . GLY A 1 84 ? -10.302 13.357 17.305 1.00 80.94 84 GLY A N 1
ATOM 707 C CA . GLY A 1 84 ? -11.652 13.748 16.895 1.00 80.94 84 GLY A CA 1
ATOM 708 C C . GLY A 1 84 ? -12.298 12.871 15.817 1.00 80.94 84 GLY A C 1
ATOM 709 O O . GLY A 1 84 ? -13.471 13.091 15.505 1.00 80.94 84 GLY A O 1
ATOM 710 N N . THR A 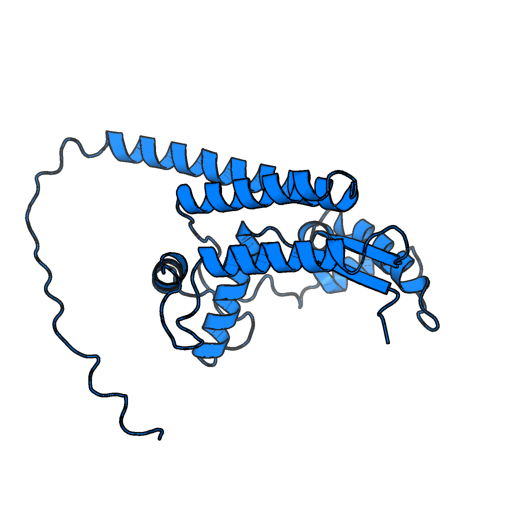1 85 ? -11.611 11.848 15.293 1.00 83.81 85 THR A N 1
ATOM 711 C CA . THR A 1 85 ? -12.237 10.792 14.476 1.00 83.81 85 THR A CA 1
ATOM 712 C C . THR A 1 85 ? -11.860 9.396 14.969 1.00 83.81 85 THR A C 1
ATOM 714 O O . THR A 1 85 ? -10.757 9.173 15.453 1.00 83.81 85 THR A O 1
ATOM 717 N N . ASP A 1 86 ? -12.771 8.426 14.848 1.00 91.25 86 ASP A N 1
ATOM 718 C CA . ASP A 1 86 ? -12.448 7.021 15.135 1.00 91.25 86 ASP A CA 1
ATOM 719 C C . ASP A 1 86 ? -11.921 6.378 13.847 1.00 91.25 86 ASP A C 1
ATOM 721 O O . ASP A 1 86 ? -12.659 5.717 13.111 1.00 91.25 86 ASP A O 1
ATOM 725 N N . ARG A 1 87 ? -10.655 6.660 13.526 1.00 94.38 87 ARG A N 1
ATOM 726 C CA . ARG A 1 87 ? -9.948 6.086 12.378 1.00 94.38 87 ARG A CA 1
ATOM 727 C C . ARG A 1 87 ? -9.026 4.954 12.823 1.00 94.38 87 ARG A C 1
ATOM 729 O O . ARG A 1 87 ? -8.157 5.162 13.669 1.00 94.38 87 ARG A O 1
ATOM 736 N N . LEU A 1 88 ? -9.167 3.794 12.185 1.00 95.94 88 LEU A N 1
ATOM 737 C CA . LEU A 1 88 ? -8.202 2.700 12.257 1.00 95.94 88 LEU A CA 1
ATOM 738 C C . LEU A 1 88 ? -7.351 2.688 10.984 1.00 95.94 88 LEU A C 1
ATOM 740 O O . LEU A 1 88 ? -7.892 2.530 9.892 1.00 95.94 88 LEU A O 1
ATOM 744 N N . THR A 1 89 ? -6.037 2.841 11.130 1.00 97.12 89 THR A N 1
ATOM 745 C CA . THR A 1 89 ? -5.078 2.702 10.026 1.00 97.12 89 THR A CA 1
ATOM 746 C C . THR A 1 89 ? -4.356 1.371 10.173 1.00 97.12 89 THR A C 1
ATOM 748 O O . THR A 1 89 ? -3.808 1.107 11.239 1.00 97.12 89 THR A O 1
ATOM 751 N N . LEU A 1 90 ? -4.361 0.556 9.120 1.00 97.50 90 LEU A N 1
ATOM 752 C CA . LEU A 1 90 ? -3.717 -0.757 9.077 1.00 97.50 90 LEU A CA 1
ATOM 753 C C . LEU A 1 90 ? -2.801 -0.844 7.857 1.00 97.50 90 LEU A C 1
ATOM 755 O O . LEU A 1 90 ? -3.100 -0.250 6.812 1.00 97.50 90 LEU A O 1
ATOM 759 N N . ALA A 1 91 ? -1.728 -1.623 7.964 1.00 98.12 91 ALA A N 1
ATOM 760 C CA . ALA A 1 91 ? -1.016 -2.080 6.786 1.00 98.12 91 ALA A CA 1
ATOM 761 C C . ALA A 1 91 ? -1.745 -3.268 6.149 1.00 98.12 91 ALA A C 1
ATOM 763 O O . ALA A 1 91 ? -2.312 -4.118 6.836 1.00 98.12 91 ALA A O 1
ATOM 764 N N . PHE A 1 92 ? -1.742 -3.329 4.819 1.00 97.31 92 PHE A N 1
ATOM 765 C CA . PHE A 1 92 ? -2.284 -4.470 4.083 1.00 97.31 92 PHE A CA 1
ATOM 766 C C . PHE A 1 92 ? -1.526 -5.751 4.425 1.00 97.31 92 PHE A C 1
ATOM 768 O O . PHE A 1 92 ? -2.143 -6.799 4.591 1.00 97.31 92 PHE A O 1
ATOM 775 N N . GLU A 1 93 ? -0.208 -5.633 4.527 1.00 97.38 93 GLU A N 1
ATOM 776 C CA . GLU A 1 93 ? 0.729 -6.710 4.790 1.00 97.38 93 GLU A CA 1
ATOM 777 C C . GLU A 1 93 ? 0.423 -7.387 6.133 1.00 97.38 93 GLU A C 1
ATOM 779 O O . GLU A 1 93 ? 0.338 -8.607 6.145 1.00 97.38 93 GLU A O 1
ATOM 784 N N . ASP A 1 94 ? 0.090 -6.631 7.187 1.00 97.06 94 ASP A N 1
ATOM 785 C CA . ASP A 1 94 ? -0.274 -7.185 8.506 1.00 97.06 94 ASP A CA 1
ATOM 786 C C . ASP A 1 94 ? -1.495 -8.095 8.406 1.00 97.06 94 ASP A C 1
ATOM 788 O O . ASP A 1 94 ? -1.514 -9.192 8.940 1.00 97.06 94 ASP A O 1
ATOM 792 N N . ILE A 1 95 ? -2.523 -7.672 7.662 1.00 95.12 95 ILE A N 1
ATOM 793 C CA . ILE A 1 95 ? -3.775 -8.433 7.541 1.00 95.12 95 ILE A CA 1
ATOM 794 C C . ILE A 1 95 ? -3.558 -9.770 6.830 1.00 95.12 95 ILE A C 1
ATOM 796 O O . ILE A 1 95 ? -4.314 -10.713 7.063 1.00 95.12 95 ILE A O 1
ATOM 800 N N . VAL A 1 96 ? -2.587 -9.853 5.922 1.00 93.75 96 VAL A N 1
ATOM 801 C CA . VAL A 1 96 ? -2.326 -11.068 5.136 1.00 93.75 96 VAL A CA 1
ATOM 802 C C . VAL A 1 96 ? -1.142 -11.879 5.654 1.00 93.75 96 VAL A C 1
ATOM 804 O O . VAL A 1 96 ? -0.879 -12.958 5.112 1.00 93.75 96 VAL A O 1
ATOM 807 N N . ASP A 1 97 ? -0.457 -11.379 6.677 1.00 94.44 97 ASP A N 1
ATOM 808 C CA . ASP A 1 97 ? 0.694 -12.016 7.297 1.00 94.44 97 ASP A CA 1
ATOM 809 C C . ASP A 1 97 ? 0.298 -13.315 8.011 1.00 94.44 97 ASP A C 1
ATOM 811 O O . ASP A 1 97 ? -0.792 -13.416 8.572 1.00 94.44 97 ASP A O 1
ATOM 815 N N . ASP A 1 98 ? 1.157 -14.332 7.937 1.00 92.38 98 ASP A N 1
ATOM 816 C CA . ASP A 1 98 ? 0.884 -15.646 8.532 1.00 92.38 98 ASP A CA 1
ATOM 817 C C . ASP A 1 98 ? 0.975 -15.648 10.062 1.00 92.38 98 ASP A C 1
ATOM 819 O O . ASP A 1 98 ? 0.264 -16.425 10.701 1.00 92.38 98 ASP A O 1
ATOM 823 N N . ASP A 1 99 ? 1.793 -14.769 10.637 1.00 94.31 99 ASP A N 1
ATOM 824 C CA . ASP A 1 99 ? 2.046 -14.696 12.073 1.00 94.31 99 ASP A CA 1
ATOM 825 C C . ASP A 1 99 ? 1.188 -13.602 12.731 1.00 94.31 99 ASP A C 1
ATOM 827 O O . ASP A 1 99 ? 0.612 -13.805 13.804 1.00 94.31 99 ASP A O 1
ATOM 831 N N . GLU A 1 100 ? 1.054 -12.445 12.078 1.00 95.31 100 GLU A N 1
ATOM 832 C CA . GLU A 1 100 ? 0.369 -11.270 12.631 1.00 95.31 100 GLU A CA 1
ATOM 833 C C . GLU A 1 100 ? -1.107 -11.167 12.211 1.00 95.31 100 GLU A C 1
ATOM 835 O O . GLU A 1 100 ? -1.914 -10.573 12.934 1.00 95.31 100 GLU A O 1
ATOM 840 N N . GLY A 1 101 ? -1.510 -11.793 11.099 1.00 94.75 101 GLY A N 1
ATOM 841 C CA . GLY A 1 101 ? -2.808 -11.540 10.466 1.00 94.75 101 GLY A CA 1
ATOM 842 C C . GLY A 1 101 ? -4.025 -11.856 11.325 1.00 94.75 101 GLY A C 1
ATOM 843 O O . GLY A 1 101 ? -4.995 -11.090 11.325 1.00 94.75 101 GLY A O 1
ATOM 844 N N . ALA A 1 102 ? -3.975 -12.923 12.124 1.00 95.00 102 ALA A N 1
ATOM 845 C CA . ALA A 1 102 ? -5.037 -13.238 13.077 1.00 95.00 102 ALA A CA 1
ATOM 846 C C . ALA A 1 102 ? -5.172 -12.164 14.172 1.00 95.00 102 ALA A C 1
ATOM 848 O O . ALA A 1 102 ? -6.291 -11.791 14.537 1.00 95.00 102 ALA A O 1
ATOM 849 N N . SER A 1 103 ? -4.048 -11.628 14.661 1.00 96.12 103 SER A N 1
ATOM 850 C CA . SER A 1 103 ? -4.036 -10.545 15.649 1.00 96.12 103 SER A CA 1
ATOM 851 C C . SER A 1 103 ? -4.566 -9.247 15.042 1.00 96.12 103 SER A C 1
ATOM 853 O O . SER A 1 103 ? -5.454 -8.614 15.611 1.00 96.12 103 SER A O 1
ATOM 855 N N . THR A 1 104 ? -4.116 -8.884 13.839 1.00 96.06 104 THR A N 1
ATOM 856 C CA . THR A 1 104 ? -4.614 -7.699 13.124 1.00 96.06 104 THR A CA 1
ATOM 857 C C . THR A 1 104 ? -6.113 -7.801 12.830 1.00 96.06 104 THR A C 1
ATOM 859 O O . THR A 1 104 ? -6.847 -6.813 12.915 1.00 96.06 104 THR A O 1
ATOM 862 N N . ALA A 1 105 ? -6.609 -9.001 12.516 1.00 94.69 105 ALA A N 1
ATOM 863 C CA . ALA A 1 105 ? -8.036 -9.248 12.337 1.00 94.69 105 ALA A CA 1
ATOM 864 C C . ALA A 1 105 ? -8.831 -9.067 13.639 1.00 94.69 105 ALA A C 1
ATOM 866 O O . ALA A 1 105 ? -9.967 -8.587 13.588 1.00 94.69 105 ALA A O 1
ATOM 867 N N . ALA A 1 106 ? -8.246 -9.401 14.793 1.00 94.50 106 ALA A N 1
ATOM 868 C CA . ALA A 1 106 ? -8.855 -9.145 16.093 1.00 94.50 106 ALA A CA 1
ATOM 869 C C . ALA A 1 106 ? -8.963 -7.641 16.384 1.00 94.50 106 ALA A C 1
ATOM 871 O O . ALA A 1 106 ? -10.041 -7.173 16.759 1.00 94.50 106 ALA A O 1
ATOM 872 N N . ASP A 1 107 ? -7.910 -6.866 16.112 1.00 94.50 107 ASP A N 1
ATOM 873 C CA . ASP A 1 107 ? -7.932 -5.402 16.253 1.00 94.50 107 ASP A CA 1
ATOM 874 C C . ASP A 1 107 ? -8.997 -4.759 15.353 1.00 94.50 107 ASP A C 1
ATOM 876 O O . ASP A 1 107 ? -9.752 -3.872 15.772 1.00 94.50 107 ASP A O 1
ATOM 880 N N . LEU A 1 108 ? -9.111 -5.246 14.114 1.00 94.75 108 LEU A N 1
ATOM 881 C CA . LEU A 1 108 ? -10.152 -4.826 13.183 1.00 94.75 108 LEU A CA 1
ATOM 882 C C . LEU A 1 108 ? -11.556 -5.180 13.698 1.00 94.75 108 LEU A C 1
ATOM 884 O O . LEU A 1 108 ? -12.469 -4.355 13.600 1.00 94.75 108 LEU A O 1
ATOM 888 N N . ALA A 1 109 ? -11.748 -6.379 14.251 1.00 93.62 109 ALA A N 1
ATOM 889 C CA . ALA A 1 109 ? -13.026 -6.803 14.815 1.00 93.62 109 ALA A CA 1
ATOM 890 C C . ALA A 1 109 ? -13.434 -5.921 16.006 1.00 93.62 109 ALA A C 1
ATOM 892 O O . ALA A 1 109 ? -14.555 -5.403 16.024 1.00 93.62 109 ALA A O 1
ATOM 893 N N . GLU A 1 110 ? -12.518 -5.669 16.945 1.00 94.12 110 GLU A N 1
ATOM 894 C CA . GLU A 1 110 ? -12.780 -4.821 18.114 1.00 94.12 110 GLU A CA 1
ATOM 895 C C . GLU A 1 110 ? -13.066 -3.374 17.699 1.00 94.12 110 GLU A C 1
ATOM 897 O O . GLU A 1 110 ? -13.967 -2.723 18.237 1.00 94.12 110 GLU A O 1
ATOM 902 N N . PHE A 1 111 ? -12.387 -2.872 16.664 1.00 94.31 111 PHE A N 1
ATOM 903 C CA . PHE A 1 111 ? -12.769 -1.605 16.058 1.00 94.31 111 PHE A CA 1
ATOM 904 C C . PHE A 1 111 ? -14.207 -1.666 15.524 1.00 94.31 111 PHE A C 1
ATOM 906 O O . PHE A 1 111 ? -15.035 -0.826 15.885 1.00 94.31 111 PHE A O 1
ATOM 913 N N . LEU A 1 112 ? -14.558 -2.653 14.699 1.00 93.00 112 LEU A N 1
ATOM 914 C CA . LEU A 1 112 ? -15.889 -2.765 14.094 1.00 93.00 112 LEU A CA 1
ATOM 915 C C . LEU A 1 112 ? -17.017 -2.898 15.130 1.00 93.00 112 LEU A C 1
ATOM 917 O O . LEU A 1 112 ? -18.072 -2.294 14.938 1.00 93.00 112 LEU A O 1
ATOM 921 N N . LYS A 1 113 ? -16.789 -3.574 16.260 1.00 94.06 113 LYS A N 1
ATOM 922 C CA . LYS A 1 113 ? -17.746 -3.743 17.373 1.00 94.06 113 LYS A CA 1
ATOM 923 C C . LYS A 1 113 ? -18.306 -2.440 17.933 1.00 94.06 113 LYS A C 1
ATOM 925 O O . LYS A 1 113 ? -19.440 -2.401 18.401 1.00 94.06 113 LYS A O 1
ATOM 930 N N . LYS A 1 114 ? -17.552 -1.341 17.848 1.00 91.62 114 LYS A N 1
ATOM 931 C CA . LYS A 1 114 ? -18.038 -0.010 18.253 1.00 91.62 114 LYS A CA 1
ATOM 932 C C . LYS A 1 114 ? -19.216 0.478 17.382 1.00 91.62 114 LYS A C 1
ATOM 934 O O . LYS A 1 114 ? -19.821 1.507 17.677 1.00 91.62 114 LYS A O 1
ATOM 939 N N . ALA A 1 115 ? -19.519 -0.185 16.258 1.00 91.50 115 ALA A N 1
ATOM 940 C CA . ALA A 1 115 ? -20.620 0.172 15.367 1.00 91.50 115 ALA A CA 1
ATOM 941 C C . ALA A 1 115 ? -21.925 -0.472 15.841 1.00 91.50 115 ALA A C 1
ATOM 943 O O . ALA A 1 115 ? -21.995 -1.665 16.128 1.00 91.50 115 ALA A O 1
ATOM 944 N N . LYS A 1 116 ? -23.003 0.318 15.860 1.00 92.06 116 LYS A N 1
ATOM 945 C CA . LYS A 1 116 ? -24.331 -0.176 16.233 1.00 92.06 116 LYS A CA 1
ATOM 946 C C . LYS A 1 116 ? -24.772 -1.295 15.283 1.00 92.06 116 LYS A C 1
ATOM 948 O O . LYS A 1 116 ? -24.867 -1.074 14.080 1.00 92.06 116 LYS A O 1
ATOM 953 N N . GLY A 1 117 ? -25.115 -2.452 15.847 1.00 92.31 117 GLY A N 1
ATOM 954 C CA . GLY A 1 117 ? -25.644 -3.598 15.103 1.00 92.31 117 GLY A CA 1
ATOM 955 C C . GLY A 1 117 ? -24.582 -4.546 14.541 1.00 92.31 117 GLY A C 1
ATOM 956 O O . GLY A 1 117 ? -24.948 -5.509 13.874 1.00 92.31 117 GLY A O 1
ATOM 957 N N . VAL A 1 118 ? -23.296 -4.309 14.813 1.00 91.88 118 VAL A N 1
ATOM 958 C CA . VAL A 1 118 ? -22.231 -5.264 14.490 1.00 91.88 118 VAL A CA 1
ATOM 959 C C . VAL A 1 118 ? -22.042 -6.219 15.666 1.00 91.88 118 VAL A C 1
ATOM 961 O O . VAL A 1 118 ? -21.691 -5.794 16.764 1.00 91.88 118 VAL A O 1
ATOM 964 N N . ASN A 1 119 ? -22.266 -7.511 15.424 1.00 90.81 119 ASN A N 1
ATOM 965 C CA . ASN A 1 119 ? -21.952 -8.578 16.372 1.00 90.81 119 ASN A CA 1
ATOM 966 C C . ASN A 1 119 ? -20.610 -9.201 15.983 1.00 90.81 119 ASN A C 1
ATOM 968 O O . ASN A 1 119 ? -20.419 -9.556 14.819 1.00 90.81 119 ASN A O 1
ATOM 972 N N . MET A 1 120 ? -19.697 -9.342 16.942 1.00 88.31 120 MET A N 1
ATOM 973 C CA . MET A 1 120 ? -18.428 -10.026 16.699 1.00 88.31 120 MET A CA 1
ATOM 974 C C . MET A 1 120 ? -18.588 -11.541 16.767 1.00 88.31 120 MET A C 1
ATOM 976 O O . MET A 1 120 ? -19.453 -12.063 17.475 1.00 88.31 120 MET A O 1
ATOM 980 N N . VAL A 1 121 ? -17.704 -12.238 16.057 1.00 87.44 121 VAL A N 1
ATOM 981 C CA . VAL A 1 121 ? -17.452 -13.655 16.316 1.00 87.44 121 VAL A CA 1
ATOM 982 C C . VAL A 1 121 ? -16.804 -13.814 17.701 1.00 87.44 121 VAL A C 1
ATOM 984 O O . VAL A 1 121 ? -16.139 -12.884 18.157 1.00 87.44 121 VAL A O 1
ATOM 987 N N . PRO A 1 122 ? -16.983 -14.952 18.392 1.00 90.25 122 PRO A N 1
ATOM 988 C CA . PRO A 1 122 ? -16.296 -15.197 19.658 1.00 90.25 122 PRO A CA 1
ATOM 989 C C . PRO A 1 122 ? -14.772 -15.107 19.495 1.00 90.25 122 PRO A C 1
ATOM 991 O O . PRO A 1 122 ? -14.241 -15.648 18.523 1.00 90.25 122 PRO A O 1
ATOM 994 N N . ASP A 1 123 ? -14.074 -14.500 20.459 1.00 84.50 123 ASP A N 1
ATOM 995 C CA . ASP A 1 123 ? -12.628 -14.222 20.382 1.00 84.50 123 ASP A CA 1
ATOM 996 C C . ASP A 1 123 ? -11.797 -15.466 20.018 1.00 84.50 123 ASP A C 1
ATOM 998 O O . ASP A 1 123 ? -10.924 -15.414 19.155 1.00 84.50 123 ASP A O 1
ATOM 1002 N N . GLY A 1 124 ? -12.152 -16.634 20.567 1.00 90.31 124 GLY A N 1
ATOM 1003 C CA . GLY A 1 124 ? -11.492 -17.915 20.273 1.00 90.31 124 GLY A CA 1
ATOM 1004 C C . GLY A 1 124 ? -11.698 -18.465 18.852 1.00 90.31 124 GLY A C 1
ATOM 1005 O O . GLY A 1 124 ? -11.218 -19.553 18.550 1.00 90.31 124 GLY A O 1
ATOM 1006 N N . THR A 1 125 ? -12.429 -17.760 17.984 1.00 94.19 125 THR A N 1
ATOM 1007 C CA . THR A 1 125 ? -12.696 -18.165 16.591 1.00 94.19 125 THR A CA 1
ATOM 1008 C C . THR A 1 125 ? -12.116 -17.206 15.553 1.00 94.19 125 THR A C 1
ATOM 1010 O O . THR A 1 125 ? -12.253 -17.456 14.354 1.00 94.19 125 THR A O 1
ATOM 1013 N N . ILE A 1 126 ? -11.475 -16.113 15.979 1.00 92.75 126 ILE A N 1
ATOM 1014 C CA . ILE A 1 126 ? -10.938 -15.102 15.059 1.00 92.75 126 ILE A CA 1
ATOM 1015 C C . ILE A 1 126 ? -9.834 -15.704 14.192 1.00 92.75 126 ILE A C 1
ATOM 1017 O O . ILE A 1 126 ? -9.923 -15.606 12.973 1.00 92.75 126 ILE A O 1
ATOM 1021 N N . ASP A 1 127 ? -8.872 -16.402 14.798 1.00 92.56 127 ASP A N 1
ATOM 1022 C CA . ASP A 1 127 ? -7.760 -17.047 14.090 1.00 92.56 127 ASP A CA 1
ATOM 1023 C C . ASP A 1 127 ? -8.244 -18.027 13.007 1.00 92.56 127 ASP A C 1
ATOM 1025 O O . ASP A 1 127 ? -7.942 -17.878 11.822 1.00 92.56 127 ASP A O 1
ATOM 1029 N N . CYS A 1 128 ? -9.118 -18.971 13.371 1.00 92.62 128 CYS A N 1
ATOM 1030 C CA . CYS A 1 128 ? -9.625 -19.949 12.408 1.00 92.62 128 CYS A CA 1
ATOM 1031 C C . CYS A 1 128 ? -10.494 -19.309 11.310 1.00 92.62 128 CYS A C 1
ATOM 1033 O O . CYS A 1 128 ? -10.478 -19.759 10.159 1.00 92.62 128 CYS A O 1
ATOM 1035 N N . THR A 1 129 ? -11.238 -18.248 11.638 1.00 91.88 129 THR A N 1
ATOM 1036 C CA . THR A 1 129 ? -12.041 -17.487 10.671 1.00 91.88 129 THR A CA 1
ATOM 1037 C C . THR A 1 129 ? -11.144 -16.721 9.708 1.00 91.88 129 THR A C 1
ATOM 1039 O O . THR A 1 129 ? -11.358 -16.789 8.496 1.00 91.88 129 THR A O 1
ATOM 1042 N N . TRP A 1 130 ? -10.121 -16.044 10.227 1.00 93.81 130 TRP A N 1
ATOM 1043 C CA . TRP A 1 130 ? -9.119 -15.344 9.438 1.00 93.81 130 TRP A CA 1
ATOM 1044 C C . TRP A 1 130 ? -8.415 -16.312 8.490 1.00 93.81 130 TRP A C 1
ATOM 1046 O O . TRP A 1 130 ? -8.459 -16.106 7.278 1.00 93.81 130 TRP A O 1
ATOM 1056 N N . HIS A 1 131 ? -7.896 -17.431 9.000 1.00 91.56 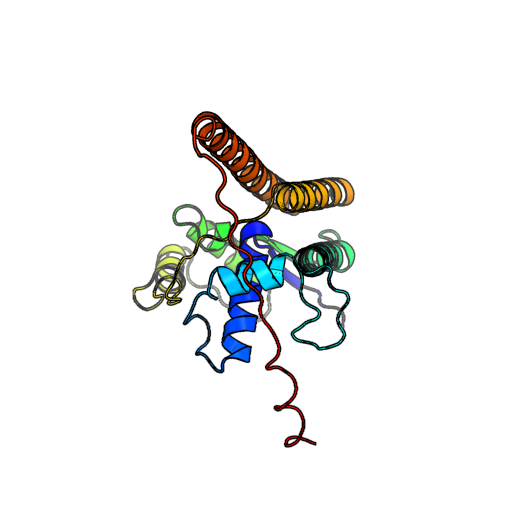131 HIS A N 1
ATOM 1057 C CA . HIS A 1 131 ? -7.202 -18.422 8.184 1.00 91.56 131 HIS A CA 1
ATOM 1058 C C . HIS A 1 131 ? -8.123 -18.972 7.090 1.00 91.56 131 HIS A C 1
ATOM 1060 O O . HIS A 1 131 ? -7.730 -19.104 5.935 1.00 91.56 131 HIS A O 1
ATOM 1066 N N . ARG A 1 132 ? -9.401 -19.223 7.396 1.00 90.69 132 ARG A N 1
ATOM 1067 C CA . ARG A 1 132 ? -10.375 -19.666 6.391 1.00 90.69 132 ARG A CA 1
ATOM 1068 C C . ARG A 1 132 ? -10.634 -18.624 5.297 1.00 90.69 132 ARG A C 1
ATOM 1070 O O . ARG A 1 132 ? -10.839 -19.020 4.151 1.00 90.69 132 ARG A O 1
ATOM 1077 N N . ILE A 1 133 ? -10.691 -17.339 5.635 1.00 88.75 133 ILE A N 1
ATOM 1078 C CA . ILE A 1 133 ? -11.010 -16.259 4.687 1.00 88.75 133 ILE A CA 1
ATOM 1079 C C . ILE A 1 133 ? -9.781 -15.871 3.860 1.00 88.75 133 ILE A C 1
ATOM 1081 O O . ILE A 1 133 ? -9.886 -15.725 2.645 1.00 88.75 133 ILE A O 1
ATOM 1085 N N . VAL A 1 134 ? -8.637 -15.707 4.520 1.00 88.19 134 VAL A N 1
ATOM 1086 C CA . VAL A 1 134 ? -7.406 -15.165 3.933 1.00 88.19 134 VAL A CA 1
ATOM 1087 C C . VAL A 1 134 ? -6.532 -16.263 3.327 1.00 88.19 134 VAL A C 1
ATOM 1089 O O . VAL A 1 134 ? -5.927 -16.033 2.283 1.00 88.19 134 VAL A O 1
ATOM 1092 N N . LYS A 1 135 ? -6.491 -17.453 3.943 1.00 84.25 135 LYS A N 1
ATOM 1093 C CA . LYS A 1 135 ? -5.627 -18.585 3.545 1.00 84.25 135 LYS A CA 1
ATOM 1094 C C . LYS A 1 135 ? -6.398 -19.815 3.047 1.00 84.25 135 LYS A C 1
ATOM 1096 O O . LYS A 1 135 ? -5.795 -20.793 2.603 1.00 84.25 135 LYS A O 1
ATOM 1101 N N . GLY A 1 136 ? -7.728 -19.830 3.159 1.00 80.25 136 GLY A N 1
ATOM 1102 C CA . GLY A 1 136 ? -8.535 -21.014 2.867 1.00 80.25 136 GLY A CA 1
ATOM 1103 C C . GLY A 1 136 ? -8.370 -21.489 1.422 1.00 80.25 136 GLY A C 1
ATOM 1104 O O . GLY A 1 136 ? -8.214 -20.695 0.517 1.00 80.25 136 GLY A O 1
ATOM 1105 N N . LYS A 1 137 ? -8.491 -22.794 1.155 1.00 57.28 137 LYS A N 1
ATOM 1106 C CA . LYS A 1 137 ? -8.177 -23.440 -0.148 1.00 57.28 137 LYS A CA 1
ATOM 1107 C C . LYS A 1 137 ? -8.879 -22.884 -1.410 1.00 57.28 137 LYS A C 1
ATOM 1109 O O . LYS A 1 137 ? -8.535 -23.289 -2.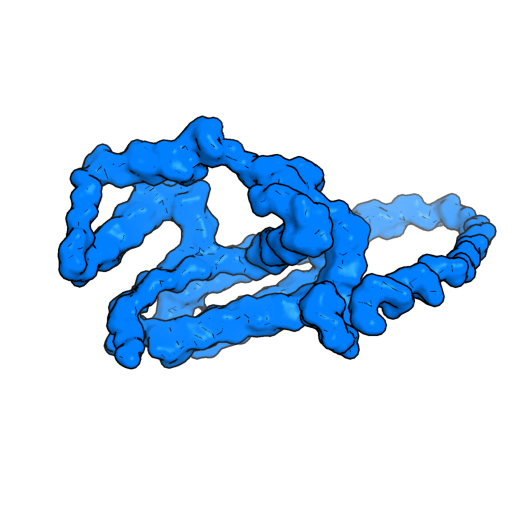518 1.00 57.28 137 LYS A O 1
ATOM 1114 N N . ASN A 1 138 ? -9.842 -21.972 -1.262 1.00 53.84 138 ASN A N 1
ATOM 1115 C CA . ASN A 1 138 ? -10.460 -21.228 -2.365 1.00 53.84 138 ASN A CA 1
ATOM 1116 C C . ASN A 1 138 ? -9.851 -19.829 -2.587 1.00 53.84 138 ASN A C 1
ATOM 1118 O O . ASN A 1 138 ? -10.032 -19.273 -3.670 1.00 53.84 138 ASN A O 1
ATOM 1122 N N . SER A 1 139 ? -9.104 -19.277 -1.624 1.00 51.16 139 SER A N 1
ATOM 1123 C CA . SER A 1 139 ? -8.162 -18.174 -1.823 1.00 51.16 139 SER A CA 1
ATOM 1124 C C . SER A 1 139 ? -6.948 -18.732 -2.554 1.00 51.16 139 SER A C 1
ATOM 1126 O O . SER A 1 139 ? -5.867 -18.929 -2.010 1.00 51.16 139 SER A O 1
ATOM 1128 N N . LYS A 1 140 ? -7.154 -19.088 -3.816 1.00 49.06 140 LYS A N 1
ATOM 1129 C CA . LYS A 1 140 ? -6.051 -19.363 -4.721 1.00 49.06 140 LYS A CA 1
ATOM 1130 C C . LYS A 1 140 ? -5.149 -18.130 -4.666 1.00 49.06 140 LYS A C 1
ATOM 1132 O O . LYS A 1 140 ? -5.593 -17.056 -5.078 1.00 49.06 140 LYS A O 1
ATOM 1137 N N . ASP A 1 141 ? -3.947 -18.279 -4.110 1.00 55.62 141 ASP A N 1
ATOM 1138 C CA . ASP A 1 141 ? -2.870 -17.292 -4.190 1.00 55.62 141 ASP A CA 1
ATOM 1139 C C . ASP A 1 141 ? -2.965 -16.585 -5.527 1.00 55.62 141 ASP A C 1
ATOM 1141 O O . ASP A 1 141 ? -2.998 -17.305 -6.524 1.00 55.62 141 ASP A O 1
ATOM 1145 N N . SER A 1 142 ? -3.069 -15.244 -5.533 1.00 60.16 142 SER A N 1
ATOM 1146 C CA . SER A 1 142 ? -3.246 -14.395 -6.725 1.00 60.16 142 SER A CA 1
ATOM 1147 C C . SER A 1 142 ? -3.240 -15.226 -8.005 1.00 60.16 142 SER A C 1
ATOM 1149 O O . SER A 1 142 ? -2.161 -15.510 -8.534 1.00 60.16 142 SER A O 1
ATOM 1151 N N . LEU A 1 143 ? -4.430 -15.655 -8.447 1.00 66.50 143 LEU A N 1
ATOM 1152 C CA . LEU A 1 143 ? -4.630 -16.562 -9.586 1.00 66.50 143 LEU A CA 1
ATOM 1153 C C . LEU A 1 143 ? -3.946 -16.106 -10.875 1.00 66.50 143 LEU A C 1
ATOM 1155 O O . LEU A 1 143 ? -3.846 -16.866 -11.842 1.00 66.50 143 LEU A O 1
ATOM 1159 N N . ARG A 1 144 ? -3.494 -14.854 -10.868 1.00 79.06 144 ARG A N 1
ATOM 1160 C CA . ARG A 1 144 ? -2.629 -14.244 -11.848 1.00 79.06 144 ARG A CA 1
ATOM 1161 C C . ARG A 1 144 ? -1.506 -15.175 -12.262 1.00 79.06 144 ARG A C 1
ATOM 1163 O O . ARG A 1 144 ? -0.526 -15.400 -11.555 1.00 79.06 144 ARG A O 1
ATOM 1170 N N . LYS A 1 145 ? -1.637 -15.655 -13.491 1.00 81.69 145 LYS A N 1
ATOM 1171 C CA . LYS A 1 145 ? -0.554 -16.306 -14.220 1.00 81.69 145 LYS A CA 1
ATOM 1172 C C . LYS A 1 145 ? 0.494 -15.262 -14.612 1.00 81.69 145 LYS A C 1
ATOM 1174 O O . LYS A 1 145 ? 0.142 -14.128 -14.934 1.00 81.69 145 LYS A O 1
ATOM 1179 N N . GLY A 1 146 ? 1.764 -15.662 -14.643 1.00 83.25 146 GLY A N 1
ATOM 1180 C CA . GLY A 1 146 ? 2.888 -14.828 -15.085 1.00 83.25 146 GLY A CA 1
ATOM 1181 C C . GLY A 1 146 ? 3.837 -14.417 -13.957 1.00 83.25 146 GLY A C 1
ATOM 1182 O O . GLY A 1 146 ? 3.637 -14.765 -12.795 1.00 83.25 146 GLY A O 1
ATOM 1183 N N . LYS A 1 147 ? 4.901 -13.686 -14.312 1.00 85.00 147 LYS A N 1
ATOM 1184 C CA . LYS A 1 147 ? 5.900 -13.218 -13.343 1.00 85.00 147 LYS A CA 1
ATOM 1185 C C . LYS A 1 147 ? 5.283 -12.185 -12.398 1.00 85.00 147 LYS A C 1
ATOM 1187 O O . LYS A 1 147 ? 4.750 -11.171 -12.859 1.00 85.00 147 LYS A O 1
ATOM 1192 N N . ARG A 1 148 ? 5.403 -12.447 -11.093 1.00 84.75 148 ARG A N 1
ATOM 1193 C CA . ARG A 1 148 ? 5.019 -11.527 -10.010 1.00 84.75 148 ARG A CA 1
ATOM 1194 C C . ARG A 1 148 ? 5.989 -10.361 -9.873 1.00 84.75 148 ARG A C 1
ATOM 1196 O O . ARG A 1 148 ? 5.555 -9.258 -9.563 1.00 84.75 148 ARG A O 1
ATOM 1203 N N . GLU A 1 149 ? 7.270 -10.614 -10.128 1.00 87.62 149 GLU A N 1
ATOM 1204 C CA . GLU A 1 149 ? 8.323 -9.614 -9.996 1.00 87.62 149 GLU A CA 1
ATOM 1205 C C . GLU A 1 149 ? 8.114 -8.452 -10.974 1.00 87.62 149 GLU A C 1
ATOM 1207 O O . GLU A 1 149 ? 7.676 -8.615 -12.125 1.00 87.62 149 GLU A O 1
ATOM 1212 N N . ARG A 1 150 ? 8.363 -7.250 -10.458 1.00 90.56 150 ARG A N 1
ATOM 1213 C CA . ARG A 1 150 ? 8.183 -5.985 -11.154 1.00 90.56 150 ARG A CA 1
ATOM 1214 C C . ARG A 1 150 ? 9.371 -5.114 -10.829 1.00 90.56 150 ARG A C 1
ATOM 1216 O O . ARG A 1 150 ? 9.508 -4.634 -9.712 1.00 90.56 150 ARG A O 1
ATOM 1223 N N . PHE A 1 151 ? 10.214 -4.934 -11.832 1.00 92.81 151 PHE A N 1
ATOM 1224 C CA . PHE A 1 151 ? 11.404 -4.122 -11.695 1.00 92.81 151 PHE A CA 1
ATOM 1225 C C . PHE A 1 151 ? 11.029 -2.645 -11.673 1.00 92.81 151 PHE A C 1
ATOM 1227 O O . PHE A 1 151 ? 10.160 -2.198 -12.438 1.00 92.81 151 PHE A O 1
ATOM 1234 N N . TYR A 1 152 ? 11.728 -1.899 -10.833 1.00 95.31 152 TYR A N 1
ATOM 1235 C CA . TYR A 1 152 ? 11.780 -0.445 -10.831 1.00 95.31 152 TYR A CA 1
ATOM 1236 C C . TYR A 1 152 ? 13.180 -0.014 -11.257 1.00 95.31 152 TYR A C 1
ATOM 1238 O O . TYR A 1 152 ? 14.117 -0.803 -11.199 1.00 95.31 152 TYR A O 1
ATOM 1246 N N . THR A 1 153 ? 13.324 1.210 -11.750 1.00 94.75 153 THR A N 1
ATOM 1247 C CA . THR A 1 153 ? 14.653 1.816 -11.869 1.00 94.75 153 THR A CA 1
ATOM 1248 C C . THR A 1 153 ? 15.100 2.332 -10.505 1.00 94.75 153 THR A C 1
ATOM 1250 O O . THR A 1 153 ? 14.270 2.567 -9.623 1.00 94.75 153 THR A O 1
ATOM 1253 N N . ARG A 1 154 ? 16.405 2.575 -10.342 1.00 95.62 154 ARG A N 1
ATOM 1254 C CA . ARG A 1 154 ? 16.924 3.160 -9.104 1.00 95.62 154 ARG A CA 1
ATOM 1255 C C . ARG A 1 154 ? 16.260 4.500 -8.773 1.00 95.62 154 ARG A C 1
ATOM 1257 O O . ARG A 1 154 ? 15.752 4.667 -7.674 1.00 95.62 154 ARG A O 1
ATOM 1264 N N . GLU A 1 155 ? 16.147 5.378 -9.769 1.00 95.25 155 GLU A N 1
ATOM 1265 C CA . GLU A 1 155 ? 15.453 6.669 -9.651 1.00 95.25 155 GLU A CA 1
ATOM 1266 C C . GLU A 1 155 ? 14.008 6.506 -9.142 1.00 95.25 155 GLU A C 1
ATOM 1268 O O . GLU A 1 155 ? 13.534 7.284 -8.320 1.00 95.25 155 GLU A O 1
ATOM 1273 N N . GLN A 1 156 ? 13.293 5.474 -9.601 1.00 95.88 156 GLN A N 1
ATOM 1274 C CA . GLN A 1 156 ? 11.921 5.198 -9.166 1.00 95.88 156 GLN A CA 1
ATOM 1275 C C . GLN A 1 156 ? 11.855 4.736 -7.709 1.00 95.88 156 GLN A C 1
ATOM 1277 O O . GLN A 1 156 ? 10.941 5.141 -6.994 1.00 95.88 156 GLN A O 1
ATOM 1282 N N . LEU A 1 157 ? 12.809 3.921 -7.255 1.00 97.44 157 LEU A N 1
ATOM 1283 C CA . LEU A 1 157 ? 12.903 3.527 -5.849 1.00 97.44 157 LEU A CA 1
ATOM 1284 C C . LEU A 1 157 ? 13.260 4.726 -4.962 1.00 97.44 157 LEU A C 1
ATOM 1286 O O . LEU A 1 157 ? 12.615 4.917 -3.933 1.00 97.44 157 LEU A O 1
ATOM 1290 N N . ASP A 1 158 ? 14.194 5.576 -5.394 1.00 97.31 158 ASP A N 1
ATOM 1291 C CA . ASP A 1 158 ? 14.557 6.804 -4.678 1.00 97.31 158 ASP A CA 1
ATOM 1292 C C . ASP A 1 158 ? 13.355 7.759 -4.559 1.00 97.31 158 ASP A C 1
ATOM 1294 O O . ASP A 1 158 ? 13.085 8.270 -3.475 1.00 97.31 158 ASP A O 1
ATOM 1298 N N . MET A 1 159 ? 12.548 7.909 -5.620 1.00 97.31 159 MET A N 1
ATOM 1299 C CA . MET A 1 159 ? 11.290 8.669 -5.565 1.00 97.31 159 MET A CA 1
ATOM 1300 C C . MET A 1 159 ? 10.302 8.107 -4.531 1.00 97.31 159 MET A C 1
ATOM 1302 O O . MET A 1 159 ? 9.616 8.876 -3.855 1.00 97.31 159 MET A O 1
ATOM 1306 N N . MET A 1 160 ? 10.185 6.778 -4.398 1.00 98.38 160 MET A N 1
ATOM 1307 C CA . MET A 1 160 ? 9.327 6.194 -3.359 1.00 98.38 160 MET A CA 1
ATOM 1308 C C . MET A 1 160 ? 9.874 6.472 -1.959 1.00 98.38 160 MET A C 1
ATOM 1310 O O . MET A 1 160 ? 9.095 6.795 -1.065 1.00 98.38 160 MET A O 1
ATOM 1314 N N . LEU A 1 161 ? 11.189 6.341 -1.764 1.00 98.50 161 LEU A N 1
ATOM 1315 C CA . LEU A 1 161 ? 11.839 6.604 -0.479 1.00 98.50 161 LEU A CA 1
ATOM 1316 C C . LEU A 1 161 ? 11.645 8.059 -0.055 1.00 98.50 161 LEU A C 1
ATOM 1318 O O . LEU A 1 161 ? 11.215 8.307 1.067 1.00 98.50 161 LEU A O 1
ATOM 1322 N N . GLU A 1 162 ? 11.857 9.004 -0.971 1.00 98.50 162 GLU A N 1
ATOM 1323 C CA . GLU A 1 162 ? 11.611 10.426 -0.731 1.00 98.50 162 GLU A CA 1
ATOM 1324 C C . GLU A 1 162 ? 10.138 10.694 -0.385 1.00 98.50 162 GLU A C 1
ATOM 1326 O O . GLU A 1 162 ? 9.837 11.426 0.559 1.00 98.50 162 GLU A O 1
ATOM 1331 N N . ALA A 1 163 ? 9.198 10.073 -1.105 1.00 98.56 163 ALA A N 1
ATOM 1332 C CA . ALA A 1 163 ? 7.774 10.201 -0.812 1.00 98.56 163 ALA A CA 1
ATOM 1333 C C . ALA A 1 163 ? 7.418 9.697 0.600 1.00 98.56 163 ALA A C 1
ATOM 1335 O O . ALA A 1 163 ? 6.635 10.342 1.300 1.00 98.56 163 ALA A O 1
ATOM 1336 N N . LEU A 1 164 ? 7.997 8.572 1.031 1.00 98.69 164 LEU A N 1
ATOM 1337 C CA . LEU A 1 164 ? 7.802 8.031 2.377 1.00 98.69 164 LEU A CA 1
ATOM 1338 C C . LEU A 1 164 ? 8.446 8.919 3.448 1.00 98.69 164 LEU A C 1
ATOM 1340 O O . LEU A 1 164 ? 7.799 9.200 4.452 1.00 98.69 164 LEU A O 1
ATOM 1344 N N . ASP A 1 165 ? 9.666 9.408 3.217 1.00 98.62 165 ASP A N 1
ATOM 1345 C CA . ASP A 1 165 ? 10.370 10.319 4.130 1.00 98.62 165 ASP A CA 1
ATOM 1346 C C . ASP A 1 165 ? 9.582 11.612 4.355 1.00 98.62 165 ASP A C 1
ATOM 1348 O O . ASP A 1 165 ? 9.395 12.046 5.495 1.00 98.62 165 ASP A O 1
ATOM 1352 N N . ASN A 1 166 ? 9.033 12.181 3.281 1.00 98.44 166 ASN A N 1
ATOM 1353 C CA . ASN A 1 166 ? 8.178 13.359 3.366 1.00 98.44 166 ASN A CA 1
ATOM 1354 C C . ASN A 1 166 ? 6.888 13.077 4.151 1.00 98.44 166 ASN A C 1
ATOM 1356 O O . ASN A 1 166 ? 6.527 13.867 5.018 1.00 98.44 166 ASN A O 1
ATOM 1360 N N . LEU A 1 167 ? 6.216 11.944 3.915 1.00 98.50 167 LEU A N 1
ATOM 1361 C CA . LEU A 1 167 ? 5.007 11.576 4.662 1.00 98.50 167 LEU A CA 1
ATOM 1362 C C . LEU A 1 167 ? 5.279 11.337 6.154 1.00 98.50 167 LEU A C 1
ATOM 1364 O O . LEU A 1 167 ? 4.486 11.758 6.991 1.00 98.50 167 LEU A O 1
ATOM 1368 N N . MET A 1 168 ? 6.383 10.675 6.505 1.00 98.56 168 MET A N 1
ATOM 1369 C CA . MET A 1 168 ? 6.748 10.450 7.910 1.00 98.56 168 MET A CA 1
ATOM 1370 C C . MET A 1 168 ? 7.029 11.764 8.635 1.00 98.56 168 MET A C 1
ATOM 1372 O O . MET A 1 168 ? 6.611 11.931 9.777 1.00 98.56 168 MET A O 1
ATOM 1376 N N . LYS A 1 169 ? 7.695 12.704 7.958 1.00 98.31 169 LYS A N 1
ATOM 1377 C CA . LYS A 1 169 ? 7.942 14.046 8.483 1.00 98.31 169 LYS A CA 1
ATOM 1378 C C . LYS A 1 169 ? 6.648 14.846 8.644 1.00 98.31 169 LYS A C 1
ATOM 1380 O O . LYS A 1 169 ? 6.431 15.432 9.699 1.00 98.31 169 LYS A O 1
ATOM 1385 N N . ASP A 1 170 ? 5.791 14.857 7.621 1.00 98.06 170 ASP A N 1
ATOM 1386 C CA . ASP A 1 170 ? 4.520 15.596 7.625 1.00 98.06 170 ASP A CA 1
ATOM 1387 C C . ASP A 1 170 ? 3.562 15.087 8.726 1.00 98.06 170 ASP A C 1
ATOM 1389 O O . ASP A 1 170 ? 2.761 15.856 9.258 1.00 98.06 170 ASP A O 1
ATOM 1393 N N . TYR A 1 171 ? 3.656 13.802 9.095 1.00 97.25 171 TYR A N 1
ATOM 1394 C CA . TYR A 1 171 ? 2.758 13.147 10.051 1.00 97.25 171 TYR A CA 1
ATOM 1395 C C . TYR A 1 171 ? 3.478 12.533 11.261 1.00 97.25 171 TYR A C 1
ATOM 1397 O O . TYR A 1 171 ? 3.019 11.523 11.792 1.00 97.25 171 TYR A O 1
ATOM 1405 N N . GLU A 1 172 ? 4.556 13.151 11.754 1.00 97.12 172 GLU A N 1
ATOM 1406 C CA . GLU A 1 172 ? 5.358 12.648 12.890 1.00 97.12 172 GLU A CA 1
ATOM 1407 C C . GLU A 1 172 ? 4.533 12.341 14.163 1.00 97.12 172 GLU A C 1
ATOM 1409 O O . GLU A 1 172 ? 4.867 11.448 14.944 1.00 97.12 172 GLU A O 1
ATOM 1414 N N . GLY A 1 173 ? 3.408 13.040 14.361 1.00 95.50 173 GLY A N 1
ATOM 1415 C CA . GLY A 1 173 ? 2.478 12.804 15.472 1.00 95.50 173 GLY A CA 1
ATOM 1416 C C . GLY A 1 173 ? 1.599 11.551 15.320 1.00 95.50 173 GLY A C 1
ATOM 1417 O O . GLY A 1 173 ? 1.075 11.029 16.307 1.00 95.50 173 GLY A O 1
ATOM 1418 N N . GLU A 1 174 ? 1.445 11.020 14.107 1.00 95.75 174 GLU A N 1
ATOM 1419 C CA . GLU A 1 174 ? 0.600 9.866 13.785 1.00 95.75 174 GLU A CA 1
ATOM 1420 C C . GLU A 1 174 ? 1.396 8.558 13.902 1.00 95.75 174 GLU A C 1
ATOM 1422 O O . GLU A 1 174 ? 1.639 7.862 12.918 1.00 95.75 174 GLU A O 1
ATOM 1427 N N . LYS A 1 175 ? 1.775 8.189 15.133 1.00 96.31 175 LYS A N 1
ATOM 1428 C CA . LYS A 1 175 ? 2.684 7.059 15.430 1.00 96.31 175 LYS A CA 1
ATOM 1429 C C . LYS A 1 175 ? 2.395 5.766 14.657 1.00 96.31 175 LYS A C 1
ATOM 1431 O O . LYS A 1 175 ? 3.316 5.139 14.154 1.00 96.31 175 LYS A O 1
ATOM 1436 N N . THR A 1 176 ? 1.124 5.363 14.557 1.00 95.75 176 THR A N 1
ATOM 1437 C CA . THR A 1 176 ? 0.736 4.147 13.815 1.00 95.75 176 THR A CA 1
ATOM 1438 C C . THR A 1 176 ? 0.997 4.286 12.315 1.00 95.75 176 THR A C 1
ATOM 1440 O O . THR A 1 176 ? 1.494 3.351 11.700 1.00 95.75 176 THR A O 1
ATOM 1443 N N . LEU A 1 177 ? 0.687 5.443 11.721 1.00 97.06 177 LEU A N 1
ATOM 1444 C CA . LEU A 1 177 ? 0.967 5.695 10.309 1.00 97.06 177 LEU A CA 1
ATOM 1445 C C . LEU A 1 177 ? 2.477 5.732 10.064 1.00 97.06 177 LEU A C 1
ATOM 1447 O O . LEU A 1 177 ? 2.949 5.051 9.162 1.00 97.06 177 LEU A O 1
ATOM 1451 N N . VAL A 1 178 ? 3.225 6.473 10.886 1.00 98.06 178 VAL A N 1
ATOM 1452 C CA . VAL A 1 178 ? 4.690 6.568 10.781 1.00 98.06 178 VAL A CA 1
ATOM 1453 C C . VAL A 1 178 ? 5.326 5.184 10.848 1.00 98.06 178 VAL A C 1
ATOM 1455 O O . VAL A 1 178 ? 6.106 4.850 9.969 1.00 98.06 178 VAL A O 1
ATOM 1458 N N . HIS A 1 179 ? 4.912 4.338 11.792 1.00 98.00 179 HIS A N 1
ATOM 1459 C CA . HIS A 1 179 ? 5.427 2.973 11.908 1.00 98.00 179 HIS A CA 1
ATOM 1460 C C . HIS A 1 179 ? 5.210 2.130 10.635 1.00 98.00 179 HIS A C 1
ATOM 1462 O O . HIS A 1 179 ? 6.119 1.439 10.175 1.00 98.00 179 HIS A O 1
ATOM 1468 N N . ILE A 1 180 ? 4.025 2.225 10.020 1.00 98.31 180 ILE A N 1
ATOM 1469 C CA . ILE A 1 180 ? 3.728 1.552 8.744 1.00 98.31 180 ILE A CA 1
ATOM 1470 C C . ILE A 1 180 ? 4.657 2.068 7.632 1.00 98.31 180 ILE A C 1
ATOM 1472 O O . ILE A 1 180 ? 5.209 1.281 6.861 1.00 98.31 180 ILE A O 1
ATOM 1476 N N . LEU A 1 181 ? 4.840 3.389 7.549 1.00 98.50 181 LEU A N 1
ATOM 1477 C CA . LEU A 1 181 ? 5.683 4.025 6.534 1.00 98.50 181 LEU A CA 1
ATOM 1478 C C . LEU A 1 181 ? 7.171 3.684 6.719 1.00 98.50 181 LEU A C 1
ATOM 1480 O O . LEU A 1 181 ? 7.847 3.410 5.728 1.00 98.50 181 LEU A O 1
ATOM 1484 N N . GLU A 1 182 ? 7.667 3.632 7.958 1.00 98.62 182 GLU A N 1
ATOM 1485 C CA . GLU A 1 182 ? 9.036 3.220 8.297 1.00 98.62 182 GLU A CA 1
ATOM 1486 C C . GLU A 1 182 ? 9.325 1.804 7.801 1.00 98.62 182 GLU A C 1
ATOM 1488 O O . GLU A 1 182 ? 10.365 1.557 7.181 1.00 98.62 182 GLU A O 1
ATOM 1493 N N . ARG A 1 183 ? 8.384 0.875 8.014 1.00 98.38 183 ARG A N 1
ATOM 1494 C CA . ARG A 1 183 ? 8.524 -0.497 7.522 1.00 98.38 183 ARG A CA 1
ATOM 1495 C C . ARG A 1 183 ? 8.596 -0.543 5.998 1.00 98.38 183 ARG A C 1
ATOM 1497 O O . ARG A 1 183 ? 9.529 -1.134 5.454 1.00 98.38 183 ARG A O 1
ATOM 1504 N N . TYR A 1 184 ? 7.672 0.123 5.301 1.00 98.56 184 TYR A N 1
ATOM 1505 C CA . TYR A 1 184 ? 7.698 0.172 3.833 1.00 98.56 184 TYR A CA 1
ATOM 1506 C C . TYR A 1 184 ? 8.980 0.801 3.301 1.00 98.56 184 TYR A C 1
ATOM 1508 O O . TYR A 1 184 ? 9.548 0.310 2.325 1.00 98.56 184 TYR A O 1
ATOM 1516 N N . ARG A 1 185 ? 9.479 1.848 3.962 1.00 98.56 185 ARG A N 1
ATOM 1517 C CA . ARG A 1 185 ? 10.754 2.470 3.616 1.00 98.56 185 ARG A CA 1
ATOM 1518 C C . ARG A 1 185 ? 11.903 1.476 3.741 1.00 98.56 185 ARG A C 1
ATOM 1520 O O . ARG A 1 185 ? 12.713 1.390 2.823 1.00 98.56 185 ARG A O 1
ATOM 1527 N N . GLY A 1 186 ? 11.968 0.720 4.838 1.00 98.25 186 GLY A N 1
ATOM 1528 C CA . GLY A 1 186 ? 12.988 -0.311 5.051 1.00 98.25 186 GLY A CA 1
ATOM 1529 C C . GLY A 1 186 ? 12.987 -1.378 3.953 1.00 98.25 186 GLY A C 1
ATOM 1530 O O . GLY A 1 186 ? 14.039 -1.711 3.406 1.00 98.25 186 GLY A O 1
ATOM 1531 N N . GLU A 1 187 ? 11.807 -1.860 3.564 1.00 97.56 187 GLU A N 1
ATOM 1532 C CA . GLU A 1 187 ? 11.654 -2.837 2.480 1.00 97.56 187 GLU A CA 1
ATOM 1533 C C . GLU A 1 187 ? 12.093 -2.283 1.119 1.00 97.56 187 GLU A C 1
ATOM 1535 O O . GLU A 1 187 ? 12.794 -2.964 0.369 1.00 97.56 187 GLU A O 1
ATOM 1540 N N . ILE A 1 188 ? 11.712 -1.046 0.790 1.00 97.75 188 ILE A N 1
ATOM 1541 C CA . ILE A 1 188 ? 12.093 -0.402 -0.475 1.00 97.75 188 ILE A CA 1
ATOM 1542 C C . ILE A 1 188 ? 13.593 -0.110 -0.507 1.00 97.75 188 ILE A C 1
ATOM 1544 O O . ILE A 1 188 ? 14.232 -0.349 -1.530 1.00 97.75 188 ILE A O 1
ATOM 1548 N N . ALA A 1 189 ? 14.174 0.344 0.605 1.00 97.88 189 ALA A N 1
ATOM 1549 C CA . ALA A 1 189 ? 15.608 0.601 0.709 1.00 97.88 189 ALA A CA 1
ATOM 1550 C C . ALA A 1 189 ? 16.417 -0.685 0.494 1.00 97.88 189 ALA A C 1
ATOM 1552 O O . ALA A 1 189 ? 17.422 -0.674 -0.215 1.00 97.88 189 ALA A O 1
ATOM 1553 N N . LYS A 1 190 ? 15.937 -1.812 1.036 1.00 97.00 190 LYS A N 1
ATOM 1554 C CA . LYS A 1 190 ? 16.528 -3.128 0.786 1.00 97.00 190 LYS A CA 1
ATOM 1555 C C . LYS A 1 190 ? 16.490 -3.492 -0.702 1.00 97.00 190 LYS A C 1
ATOM 1557 O O . LYS A 1 190 ? 17.527 -3.856 -1.247 1.00 97.00 190 LYS A O 1
ATOM 1562 N N . ARG A 1 191 ? 15.340 -3.332 -1.376 1.00 95.44 191 ARG A N 1
ATOM 1563 C CA . ARG A 1 191 ? 15.222 -3.568 -2.833 1.00 95.44 191 ARG A CA 1
ATOM 1564 C C . ARG A 1 191 ? 16.199 -2.688 -3.623 1.00 95.44 191 ARG A C 1
ATOM 1566 O O . ARG A 1 191 ? 16.859 -3.165 -4.538 1.00 95.44 191 ARG A O 1
ATOM 1573 N N . ALA A 1 192 ? 16.330 -1.422 -3.234 1.00 94.88 192 ALA A N 1
ATOM 1574 C CA . ALA A 1 192 ? 17.214 -0.472 -3.898 1.00 94.88 192 ALA A CA 1
ATOM 1575 C C . ALA A 1 192 ? 18.702 -0.835 -3.755 1.00 94.88 192 ALA A C 1
ATOM 1577 O O . ALA A 1 192 ? 19.460 -0.637 -4.704 1.00 94.88 192 ALA A O 1
ATOM 1578 N N . ALA A 1 193 ? 19.110 -1.385 -2.606 1.00 94.81 193 ALA A N 1
ATOM 1579 C CA . ALA A 1 193 ? 20.469 -1.877 -2.381 1.00 94.81 193 ALA A CA 1
ATOM 1580 C C . ALA A 1 193 ? 20.763 -3.172 -3.162 1.00 94.81 193 ALA A C 1
ATOM 1582 O O . ALA A 1 193 ? 21.849 -3.336 -3.711 1.00 94.81 193 ALA A O 1
ATOM 1583 N N . GLU A 1 194 ? 19.794 -4.086 -3.257 1.00 93.12 194 GLU A N 1
ATOM 1584 C CA . GLU A 1 194 ? 19.938 -5.326 -4.035 1.00 93.12 194 GLU A CA 1
ATOM 1585 C C . GLU A 1 194 ? 20.111 -5.058 -5.542 1.00 93.12 194 GLU A C 1
ATOM 1587 O O . GLU A 1 194 ? 20.860 -5.770 -6.215 1.00 93.12 194 GLU A O 1
ATOM 1592 N N . ASP A 1 195 ? 19.459 -4.020 -6.073 1.00 87.88 195 ASP A N 1
ATOM 1593 C CA . ASP A 1 195 ? 19.601 -3.609 -7.475 1.00 87.88 195 ASP A CA 1
ATOM 1594 C C . ASP A 1 195 ? 20.985 -3.007 -7.786 1.00 87.88 195 ASP A C 1
ATOM 1596 O O . ASP A 1 195 ? 21.473 -3.146 -8.909 1.00 87.88 195 ASP A O 1
ATOM 1600 N N . GLU A 1 196 ? 21.656 -2.378 -6.813 1.00 81.38 196 GLU A N 1
ATOM 1601 C CA . GLU A 1 196 ? 23.031 -1.883 -6.990 1.00 81.38 196 GLU A CA 1
ATOM 1602 C C . GLU A 1 196 ? 24.023 -3.037 -7.171 1.00 81.38 196 GLU A C 1
ATOM 1604 O O . GLU A 1 196 ? 24.833 -3.007 -8.097 1.00 81.38 196 GLU A O 1
ATOM 1609 N N . VAL A 1 197 ? 23.912 -4.088 -6.352 1.00 82.50 197 VAL A N 1
ATOM 1610 C CA . VAL A 1 197 ? 24.803 -5.260 -6.412 1.00 82.50 197 VAL A CA 1
ATOM 1611 C C . VAL A 1 197 ? 24.709 -5.957 -7.772 1.00 82.50 197 VAL A C 1
ATOM 1613 O O . VAL A 1 197 ? 25.728 -6.251 -8.393 1.00 82.50 197 VAL A O 1
ATOM 1616 N N . LYS A 1 198 ? 23.490 -6.148 -8.292 1.00 79.00 198 LYS A N 1
ATOM 1617 C CA . LYS A 1 198 ? 23.269 -6.805 -9.594 1.00 79.00 198 LYS A CA 1
ATOM 1618 C C . LYS A 1 198 ? 23.841 -6.020 -10.777 1.00 79.00 198 LYS A C 1
ATOM 1620 O O . LYS A 1 198 ? 24.148 -6.617 -11.807 1.00 79.00 198 LYS A O 1
ATOM 1625 N N . ASN A 1 199 ? 23.951 -4.695 -10.674 1.00 69.12 199 ASN A N 1
ATOM 1626 C CA . ASN A 1 199 ? 24.511 -3.878 -11.751 1.00 69.12 199 ASN A CA 1
ATOM 1627 C C . ASN A 1 199 ? 26.044 -3.942 -11.791 1.00 69.12 199 ASN A C 1
ATOM 1629 O O . ASN A 1 199 ? 26.602 -3.907 -12.885 1.00 69.12 199 ASN A O 1
ATOM 1633 N N . VAL A 1 200 ? 26.709 -4.097 -10.640 1.00 70.38 200 VAL A N 1
ATOM 1634 C CA . VAL A 1 200 ? 28.174 -4.240 -10.559 1.00 70.38 200 VAL A CA 1
ATOM 1635 C C . VAL A 1 200 ? 28.639 -5.554 -11.196 1.00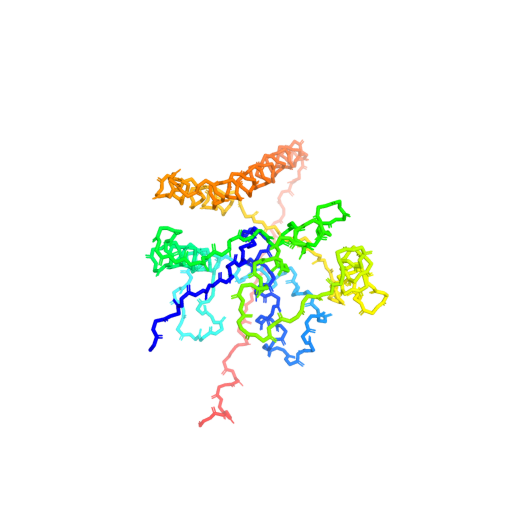 70.38 200 VAL A C 1
ATOM 1637 O O . VAL A 1 200 ? 29.563 -5.544 -12.011 1.00 70.38 200 VAL A O 1
ATOM 1640 N N . ASP A 1 201 ? 27.940 -6.660 -10.927 1.00 68.44 201 ASP A N 1
ATOM 1641 C CA . ASP A 1 201 ? 28.290 -7.980 -11.477 1.00 68.44 201 ASP A CA 1
ATOM 1642 C C . ASP A 1 201 ? 28.175 -8.045 -13.012 1.00 68.44 201 ASP A C 1
ATOM 1644 O O . ASP A 1 201 ? 28.904 -8.786 -13.668 1.00 68.44 201 ASP A O 1
ATOM 1648 N N . ASN A 1 202 ? 27.287 -7.247 -13.616 1.00 60.59 202 ASN A N 1
ATOM 1649 C CA . ASN A 1 202 ? 27.135 -7.202 -15.073 1.00 60.59 202 ASN A CA 1
ATOM 1650 C C . ASN A 1 202 ? 28.192 -6.324 -15.761 1.00 60.59 202 ASN A C 1
ATOM 1652 O O . ASN A 1 202 ? 28.454 -6.513 -16.947 1.00 60.59 202 ASN A O 1
ATOM 1656 N N . THR A 1 203 ? 28.814 -5.381 -15.046 1.00 59.56 203 THR A N 1
ATOM 1657 C CA . THR A 1 203 ? 29.853 -4.509 -15.620 1.00 59.56 203 THR A CA 1
ATOM 1658 C C . THR A 1 203 ? 31.232 -5.162 -15.732 1.00 59.56 203 THR A C 1
ATOM 1660 O O . THR A 1 203 ? 32.037 -4.691 -16.526 1.00 59.56 203 THR A O 1
ATOM 1663 N N . GLU A 1 204 ? 31.510 -6.263 -15.022 1.00 56.81 204 GLU A N 1
ATOM 1664 C CA . GLU A 1 204 ? 32.811 -6.957 -15.101 1.00 56.81 204 GLU A CA 1
ATOM 1665 C C . GLU A 1 204 ? 32.907 -8.011 -16.224 1.00 56.81 204 GLU A C 1
ATOM 1667 O O . GLU A 1 204 ? 33.983 -8.558 -16.468 1.00 56.81 204 GLU A O 1
ATOM 1672 N N . VAL A 1 205 ? 31.816 -8.300 -16.947 1.00 56.00 205 VAL A N 1
ATOM 1673 C CA . VAL A 1 205 ? 31.788 -9.378 -17.962 1.00 56.00 205 VAL A CA 1
ATOM 1674 C C . VAL A 1 205 ? 31.907 -8.864 -19.410 1.00 56.00 205 VAL A C 1
ATOM 1676 O O . VAL A 1 205 ? 32.227 -9.646 -20.306 1.00 56.00 205 VAL A O 1
ATOM 1679 N N . ASP A 1 206 ? 31.730 -7.563 -19.664 1.00 49.16 206 ASP A N 1
ATOM 1680 C CA . ASP A 1 206 ? 31.564 -7.025 -21.030 1.00 49.16 206 ASP A CA 1
ATOM 1681 C C . ASP A 1 206 ? 32.812 -6.378 -21.672 1.00 49.16 206 ASP A C 1
ATOM 1683 O O . ASP A 1 206 ? 32.729 -5.829 -22.771 1.00 49.16 206 ASP A O 1
ATOM 1687 N N . ASP A 1 207 ? 34.007 -6.536 -21.091 1.00 51.53 207 ASP A N 1
ATOM 1688 C CA . ASP A 1 207 ? 35.264 -6.028 -21.682 1.00 51.53 207 ASP A CA 1
ATOM 1689 C C . ASP A 1 207 ? 35.781 -6.838 -22.901 1.00 51.53 207 ASP A C 1
ATOM 1691 O O . ASP A 1 207 ? 36.884 -6.596 -23.390 1.00 51.53 207 ASP A O 1
ATOM 1695 N N . ASN A 1 208 ? 35.007 -7.789 -23.450 1.00 53.84 208 ASN A N 1
ATOM 1696 C CA . ASN A 1 208 ? 35.433 -8.612 -24.600 1.00 53.84 208 ASN A CA 1
ATOM 1697 C C . ASN A 1 208 ? 34.410 -8.787 -25.745 1.00 53.84 208 ASN A C 1
ATOM 1699 O O . ASN A 1 208 ? 34.665 -9.562 -26.673 1.00 53.84 208 ASN A O 1
ATOM 1703 N N . ALA A 1 209 ? 33.282 -8.070 -25.763 1.00 46.25 209 ALA A N 1
ATOM 1704 C CA . ALA A 1 209 ? 32.282 -8.224 -26.827 1.00 46.25 209 ALA A CA 1
ATOM 1705 C C . ALA A 1 209 ? 32.372 -7.122 -27.902 1.00 46.25 209 ALA A C 1
ATOM 1707 O O . ALA A 1 209 ? 31.799 -6.040 -27.817 1.00 46.25 209 ALA A O 1
ATOM 1708 N N . ASN A 1 210 ? 33.099 -7.462 -28.964 1.00 41.88 210 ASN A N 1
ATOM 1709 C CA . ASN A 1 210 ? 33.266 -6.725 -30.213 1.00 41.88 210 ASN A CA 1
ATOM 1710 C C . ASN A 1 210 ? 31.910 -6.312 -30.842 1.00 41.88 210 ASN A C 1
ATOM 1712 O O . ASN A 1 210 ? 31.059 -7.150 -31.150 1.00 41.88 210 ASN A O 1
ATOM 1716 N N . VAL A 1 211 ? 31.721 -5.007 -31.051 1.00 41.91 211 VAL A N 1
ATOM 1717 C CA . VAL A 1 211 ? 30.480 -4.378 -31.529 1.00 41.91 211 VAL A CA 1
ATOM 1718 C C . VAL A 1 211 ? 30.244 -4.682 -33.014 1.00 41.91 211 VAL A C 1
ATOM 1720 O O . VAL A 1 211 ? 30.961 -4.186 -33.881 1.00 41.91 211 VAL A O 1
ATOM 1723 N N . SER A 1 212 ? 29.184 -5.436 -33.331 1.00 39.66 212 SER A N 1
ATOM 1724 C CA . SER A 1 212 ? 28.611 -5.482 -34.684 1.00 39.66 212 SER A CA 1
ATOM 1725 C C . SER A 1 212 ? 27.246 -4.791 -34.707 1.00 39.66 212 SER A C 1
ATOM 1727 O O . SER A 1 212 ? 26.303 -5.194 -34.027 1.00 39.66 212 SER A O 1
ATOM 1729 N N . ASN A 1 213 ? 27.172 -3.722 -35.499 1.00 41.69 213 ASN A N 1
ATOM 1730 C CA . ASN A 1 213 ? 25.978 -2.937 -35.792 1.00 41.69 213 ASN A CA 1
ATOM 1731 C C . ASN A 1 213 ? 24.827 -3.815 -36.309 1.00 41.69 213 ASN A C 1
ATOM 1733 O O . ASN A 1 213 ? 24.945 -4.443 -37.363 1.00 41.69 213 ASN A O 1
ATOM 1737 N N . ARG A 1 214 ? 23.662 -3.756 -35.653 1.00 33.38 214 ARG A N 1
ATOM 1738 C CA . ARG A 1 214 ? 22.372 -4.037 -36.302 1.00 33.38 214 ARG A CA 1
ATOM 1739 C C . ARG A 1 214 ? 21.369 -2.934 -36.017 1.00 33.38 214 ARG A C 1
ATOM 1741 O O . ARG A 1 214 ? 20.765 -2.839 -34.956 1.00 33.38 214 ARG A O 1
ATOM 1748 N N . GLN A 1 215 ? 21.198 -2.134 -37.053 1.00 38.59 215 GLN A N 1
ATOM 1749 C CA . GLN A 1 215 ? 20.144 -1.164 -37.261 1.00 38.59 215 GLN A CA 1
ATOM 1750 C C . GLN A 1 215 ? 18.828 -1.922 -37.502 1.00 38.59 215 GLN A C 1
ATOM 1752 O O . GLN A 1 215 ? 18.705 -2.646 -38.487 1.00 38.59 215 GLN A O 1
ATOM 1757 N N . PHE A 1 216 ? 17.851 -1.780 -36.605 1.00 32.78 216 PHE A N 1
ATOM 1758 C CA . PHE A 1 216 ? 16.483 -2.251 -36.837 1.00 32.78 216 PHE A CA 1
ATOM 1759 C C . PHE A 1 216 ? 15.560 -1.050 -37.012 1.00 32.78 216 PHE A C 1
ATOM 1761 O O . PHE A 1 216 ? 15.219 -0.353 -36.059 1.00 32.78 216 PHE A O 1
ATOM 1768 N N . GLY A 1 217 ? 15.171 -0.819 -38.265 1.00 35.81 217 GLY A N 1
ATOM 1769 C CA . GLY A 1 217 ? 14.057 0.048 -38.612 1.00 35.81 217 GLY A CA 1
ATOM 1770 C C . GLY A 1 217 ? 12.734 -0.619 -38.249 1.00 35.81 217 GLY A C 1
ATOM 1771 O O . GLY A 1 217 ? 12.529 -1.803 -38.514 1.00 35.81 217 GLY A O 1
ATOM 1772 N N . ILE A 1 218 ? 11.826 0.156 -37.663 1.00 33.44 218 ILE A N 1
ATOM 1773 C CA . ILE A 1 218 ? 10.407 -0.186 -37.589 1.00 33.44 218 ILE A CA 1
ATOM 1774 C C . ILE A 1 218 ? 9.646 1.006 -38.154 1.00 33.44 218 ILE A C 1
ATOM 1776 O O . ILE A 1 218 ? 9.394 1.995 -37.468 1.00 33.44 218 ILE A O 1
ATOM 1780 N N . THR A 1 219 ? 9.311 0.902 -39.434 1.00 41.44 219 THR A N 1
ATOM 1781 C CA . THR A 1 219 ? 8.277 1.699 -40.079 1.00 41.44 219 THR A CA 1
ATOM 1782 C C . THR A 1 219 ? 6.906 1.074 -39.802 1.00 41.44 219 THR A C 1
ATOM 1784 O O . THR A 1 219 ? 6.661 -0.104 -40.050 1.00 41.44 219 THR A O 1
ATOM 1787 N N . ASP A 1 220 ? 6.027 1.909 -39.254 1.00 44.56 220 ASP A N 1
ATOM 1788 C CA . ASP A 1 220 ? 4.721 2.220 -39.838 1.00 44.56 220 ASP A CA 1
ATOM 1789 C C . ASP A 1 220 ? 3.660 1.102 -39.933 1.00 44.56 220 ASP A C 1
ATOM 1791 O O . ASP A 1 220 ? 3.477 0.491 -40.981 1.00 44.56 220 ASP A O 1
ATOM 1795 N N . LYS A 1 221 ? 2.896 0.892 -38.843 1.00 35.94 221 LYS A N 1
ATOM 1796 C CA . LYS A 1 221 ? 1.525 0.319 -38.851 1.00 35.94 221 LYS A CA 1
ATOM 1797 C C . LYS A 1 221 ? 0.712 0.719 -37.605 1.00 35.94 221 LYS A C 1
ATOM 1799 O O . LYS A 1 221 ? 0.349 -0.136 -36.801 1.00 35.94 221 LYS A O 1
ATOM 1804 N N . ILE A 1 222 ? 0.417 2.010 -37.419 1.00 36.41 222 ILE A N 1
ATOM 1805 C CA . ILE A 1 222 ? -0.565 2.462 -36.397 1.00 36.41 222 ILE A CA 1
ATOM 1806 C C . ILE A 1 222 ? -1.680 3.360 -36.984 1.00 36.41 222 ILE A C 1
ATOM 1808 O O . ILE A 1 222 ? -2.634 3.704 -36.297 1.00 36.41 222 ILE A O 1
ATOM 1812 N N . SER A 1 223 ? -1.677 3.641 -38.287 1.00 33.41 223 SER A N 1
ATOM 1813 C CA . SER A 1 223 ? -2.604 4.623 -38.880 1.00 33.41 223 SER A CA 1
ATOM 1814 C C . SER A 1 223 ? -3.933 4.064 -39.422 1.00 33.41 223 SER A C 1
ATOM 1816 O O . SER A 1 223 ? -4.603 4.754 -40.180 1.00 33.41 223 SER A O 1
ATOM 1818 N N . GLN A 1 224 ? -4.358 2.842 -39.072 1.00 32.28 224 GLN A N 1
ATOM 1819 C CA . GLN A 1 224 ? -5.555 2.221 -39.685 1.00 32.28 224 GLN A CA 1
ATOM 1820 C C . GLN A 1 224 ? -6.589 1.628 -38.712 1.00 32.28 224 GLN A C 1
ATOM 1822 O O . GLN A 1 224 ? -7.337 0.732 -39.089 1.00 32.28 224 GLN A O 1
ATOM 1827 N N . TRP A 1 225 ? -6.696 2.132 -37.478 1.00 28.39 225 TRP A N 1
ATOM 1828 C CA . TRP A 1 225 ? -7.719 1.631 -36.538 1.00 28.39 225 TRP A CA 1
ATOM 1829 C C . TRP A 1 225 ? -8.672 2.682 -35.949 1.00 28.39 225 TRP A C 1
ATOM 1831 O O . TRP A 1 225 ? -9.493 2.350 -35.104 1.00 28.39 225 TRP A O 1
ATOM 1841 N N . VAL A 1 226 ? -8.624 3.940 -36.406 1.00 31.03 226 VAL A N 1
ATOM 1842 C CA . VAL A 1 226 ? -9.425 5.040 -35.815 1.00 31.03 226 VAL A CA 1
ATOM 1843 C C . VAL A 1 226 ? -10.752 5.312 -36.557 1.00 31.03 226 VAL A C 1
ATOM 1845 O O . VAL A 1 226 ? -11.475 6.227 -36.202 1.00 31.03 226 VAL A O 1
ATOM 1848 N N . ALA A 1 227 ? -11.154 4.504 -37.543 1.00 30.06 227 ALA A N 1
ATOM 1849 C CA . ALA A 1 227 ? -12.307 4.826 -38.402 1.00 30.06 227 ALA A CA 1
ATOM 1850 C C . ALA A 1 227 ? -13.560 3.938 -38.230 1.00 30.06 227 ALA A C 1
ATOM 1852 O O . ALA A 1 227 ? -14.286 3.731 -39.199 1.00 30.06 227 ALA A O 1
ATOM 1853 N N . SER A 1 228 ? -13.850 3.371 -37.050 1.00 28.95 228 SER A N 1
ATOM 1854 C CA . SER A 1 228 ? -15.108 2.601 -36.881 1.00 28.95 228 SER A CA 1
ATOM 1855 C C . SER A 1 228 ? -15.794 2.649 -35.517 1.00 28.95 228 SER A C 1
ATOM 1857 O O . SER A 1 228 ? -16.765 1.927 -35.322 1.00 28.95 228 SER A O 1
ATOM 1859 N N . ILE A 1 229 ? -15.384 3.519 -34.595 1.00 36.62 229 ILE A N 1
ATOM 1860 C CA . ILE A 1 229 ? -16.214 3.849 -33.425 1.00 36.62 229 ILE A CA 1
ATOM 1861 C C . ILE A 1 229 ? -16.048 5.342 -33.145 1.00 36.62 229 ILE A C 1
ATOM 1863 O O . ILE A 1 229 ? -15.298 5.721 -32.253 1.00 36.62 229 ILE A O 1
ATOM 1867 N N . PHE A 1 230 ? -16.628 6.149 -34.034 1.00 35.22 230 PHE A N 1
ATOM 1868 C CA . PHE A 1 230 ? -17.434 7.360 -33.819 1.00 35.22 230 PHE A CA 1
ATOM 1869 C C . PHE A 1 230 ? -17.744 7.966 -35.190 1.00 35.22 230 PHE A C 1
ATOM 1871 O O . PHE A 1 230 ? -16.783 8.238 -35.944 1.00 35.22 230 PHE A O 1
#

pLDDT: mean 83.32, std 19.83, range [28.39, 98.69]

Foldseek 3Di:
DQDQEEEAEAEQLQQVVQLVVQQLVCVVVVHDGLAARDDQVVLVVQQPDPQPDDDPSNNGYLVVVLVVSLVSLVCCCPSAPVVRGHYHYDYPCQCLPPPRNLVVQVVVQVSCVVDPPDDGDPNVCSNVVSCCVRVNPVPPPSNHPDDSDHDDDLVSLVVSLVSLVVVCVVPVVVVVSNVSSVVSNVVSVVVSVVVVVVVVVVVVPPPPDDDDDDDDDDDDDDPPDPPDDD

Secondary structure (DSSP, 8-state):
---SEEEEEE--HHHHHHHHHHHHHHHHTTPPTTSBPPPHHHHHHHHT--S---STTTS--HHHHHHHHHHHHHHHHHHS-TTTSEEEEEEHHHHH-TTTHHHHHHHHHHHHHTSTTPPPPPGGGHHHHHIIIIISTTS-TT--BS-------HHHHHHHHHHHHHHHHHTTT-HHHHHHHHHHHHHHHHHHHHHHHHHHHHHTS-TT--------------TTSSSS--